Protein AF-A0AAW0YKZ6-F1 (afdb_monomer_lite)

Organism: NCBI:txid1651941

Sequence (322 aa):
MIRRQSTSHLGRTTGAGLMVGYIIVFLLVVWNYLKIVITSPGYARDSIPRSSPPAATDYIPYQFPVHPPKPSVQFDAGPDPSQLAPVANIANAAMTHLHAQSSSTTLAASSIPLAGDLYQVLSICLGGAASARLSNPIGHIIAVTAGHVFCSLIFFINFTSWASIYWFYVLITLIVVAARTSNSDGQIIALIAVSALFGLFSALMLSTHINLILTGKTTVESFKARDQQEQEDRILQKEYGYFWHNQEKRKVRRRWKEEWGGSPVDARWRHGSSRHMWEQEMGKGWLGWICRPLGDGLHFRSNPHFGPHGEWLMKKDWPRGK

Secondary structure (DSSP, 8-state):
---------S-HHHHHHHHHHHHHHHHHHHHHHHHHHHS----GGGTSPPPPPPPTTT-------------------PPPGGGGHHHHHHHHHHHHHHHHHTT-----------SSSHHHHHHHSS--S-----S-HHHHHHHHHHHHHHHHHHHHHHHHHHHHHHHHHHHHHHHHHHHH-SS--HHHHHHHHHHHHHHHHHHHHHHHHHHHHHHT--HHHHHHHHHHHHHHHHHHHHHH-SSS-HHHHHHHHHHHHHHSTT--GGGGG--S-HHHHHHHHH-SSHHHHHH---S-SS-PPPPTTB-TTSPBPPGGGS----

Structure (mmCIF, N/CA/C/O backbone):
data_AF-A0AAW0YKZ6-F1
#
_entry.id   AF-A0AAW0YKZ6-F1
#
loop_
_atom_site.group_PDB
_atom_site.id
_atom_site.type_symbol
_atom_site.label_atom_id
_atom_site.label_alt_id
_atom_site.label_comp_id
_atom_site.label_asym_id
_atom_site.label_entity_id
_atom_site.label_seq_id
_atom_site.pdbx_PDB_ins_code
_atom_site.Cartn_x
_atom_site.Cartn_y
_atom_site.Cartn_z
_atom_site.occupancy
_atom_site.B_iso_or_equiv
_atom_site.auth_seq_id
_atom_site.auth_comp_id
_atom_site.auth_asym_id
_atom_site.auth_atom_id
_atom_site.pdbx_PDB_model_num
ATOM 1 N N . MET A 1 1 ? 23.168 -0.456 -53.772 1.00 50.97 1 MET A N 1
ATOM 2 C CA . MET A 1 1 ? 22.889 -1.500 -52.759 1.00 50.97 1 MET A CA 1
ATOM 3 C C . MET A 1 1 ? 23.422 -1.017 -51.409 1.00 50.97 1 MET A C 1
ATOM 5 O O . MET A 1 1 ? 24.610 -1.134 -51.151 1.00 50.97 1 MET A O 1
ATOM 9 N N . ILE A 1 2 ? 22.591 -0.355 -50.597 1.00 54.78 2 ILE A N 1
ATOM 10 C CA . ILE A 1 2 ? 23.029 0.308 -49.354 1.00 54.78 2 ILE A CA 1
ATOM 11 C C . ILE A 1 2 ? 22.850 -0.669 -48.190 1.00 54.78 2 ILE A C 1
ATOM 13 O O . ILE A 1 2 ? 21.745 -0.850 -47.684 1.00 54.78 2 ILE A O 1
ATOM 17 N N . ARG A 1 3 ? 23.941 -1.306 -47.748 1.00 58.31 3 ARG A N 1
ATOM 18 C CA . ARG A 1 3 ? 23.983 -1.952 -46.430 1.00 58.31 3 ARG A CA 1
ATOM 19 C C . ARG A 1 3 ? 24.143 -0.850 -45.386 1.00 58.31 3 ARG A C 1
ATOM 21 O O . ARG A 1 3 ? 25.258 -0.436 -45.087 1.00 58.31 3 ARG A O 1
ATOM 28 N N . ARG A 1 4 ? 23.024 -0.361 -44.843 1.00 56.91 4 ARG A N 1
ATOM 29 C CA . ARG A 1 4 ? 23.019 0.439 -43.611 1.00 56.91 4 ARG A CA 1
ATOM 30 C C . ARG A 1 4 ? 23.557 -0.447 -42.487 1.00 56.91 4 ARG A C 1
ATOM 32 O O . ARG A 1 4 ? 22.827 -1.259 -41.925 1.00 56.91 4 ARG A O 1
ATOM 39 N N . GLN A 1 5 ? 24.846 -0.328 -42.189 1.00 60.44 5 GLN A N 1
ATOM 40 C CA . GLN A 1 5 ? 25.393 -0.844 -40.944 1.00 60.44 5 GLN A CA 1
ATOM 41 C C . GLN A 1 5 ? 24.845 0.035 -39.821 1.00 60.44 5 GLN A C 1
ATOM 43 O O . GLN A 1 5 ? 25.235 1.188 -39.670 1.00 60.44 5 GLN A O 1
ATOM 48 N N . SER A 1 6 ? 23.868 -0.490 -39.085 1.00 55.53 6 SER A N 1
ATOM 49 C CA . SER A 1 6 ? 23.377 0.121 -37.854 1.00 55.53 6 SER A CA 1
ATOM 50 C C . SER A 1 6 ? 24.518 0.134 -36.838 1.00 55.53 6 SER A C 1
ATOM 52 O O . SER A 1 6 ? 24.796 -0.880 -36.201 1.00 55.53 6 SER A O 1
ATOM 54 N N . THR A 1 7 ? 25.191 1.274 -36.683 1.00 61.47 7 THR A N 1
ATOM 55 C CA . THR A 1 7 ? 26.178 1.533 -35.624 1.00 61.47 7 THR A CA 1
ATOM 56 C C . THR A 1 7 ? 25.472 1.786 -34.292 1.00 61.47 7 THR A C 1
ATOM 58 O O . THR A 1 7 ? 25.722 2.782 -33.614 1.00 61.47 7 THR A O 1
ATOM 61 N N . SER A 1 8 ? 24.539 0.914 -33.912 1.00 59.56 8 SER A N 1
ATOM 62 C CA . SER A 1 8 ? 23.988 0.920 -32.564 1.00 59.56 8 SER A CA 1
ATOM 63 C C . SER A 1 8 ? 25.124 0.522 -31.623 1.00 59.56 8 SER A C 1
ATOM 65 O O . SER A 1 8 ? 25.440 -0.654 -31.474 1.00 59.56 8 SER A O 1
ATOM 67 N N . HIS A 1 9 ? 25.773 1.525 -31.036 1.00 64.62 9 HIS A N 1
ATOM 68 C CA . HIS A 1 9 ? 26.987 1.419 -30.222 1.00 64.62 9 HIS A CA 1
ATOM 69 C C . HIS A 1 9 ? 26.757 0.733 -28.857 1.00 64.62 9 HIS A C 1
ATOM 71 O O . HIS A 1 9 ? 27.632 0.737 -27.988 1.00 64.62 9 HIS A O 1
ATOM 77 N N . LEU A 1 10 ? 25.572 0.149 -28.645 1.00 76.12 10 LEU A N 1
ATOM 78 C CA . LEU A 1 10 ? 25.279 -0.677 -27.485 1.00 76.12 10 LEU A CA 1
ATOM 79 C C . LEU A 1 10 ? 25.943 -2.037 -27.711 1.00 76.12 10 LEU A C 1
ATOM 81 O O . LEU A 1 10 ? 25.527 -2.809 -28.576 1.00 76.12 10 LEU A O 1
ATOM 85 N N . GLY A 1 11 ? 27.018 -2.310 -26.969 1.00 82.50 11 GLY A N 1
ATOM 86 C CA . GLY A 1 11 ? 27.741 -3.573 -27.076 1.00 82.50 11 GLY A CA 1
ATOM 87 C C . GLY A 1 11 ? 26.782 -4.760 -26.958 1.00 82.50 11 GLY A C 1
ATOM 88 O O . GLY A 1 11 ? 25.901 -4.771 -26.096 1.00 82.50 11 GLY A O 1
ATOM 89 N N . ARG A 1 12 ? 26.948 -5.775 -27.817 1.00 84.44 12 ARG A N 1
ATOM 90 C CA . ARG A 1 12 ? 26.129 -7.008 -27.803 1.00 84.44 12 ARG A CA 1
ATOM 91 C C . ARG A 1 12 ? 26.051 -7.635 -26.407 1.00 84.44 12 ARG A C 1
ATOM 93 O O . ARG A 1 12 ? 25.019 -8.176 -26.030 1.00 84.44 12 ARG A O 1
ATOM 100 N N . THR A 1 13 ? 27.129 -7.511 -25.638 1.00 84.25 13 THR A N 1
ATOM 101 C CA . THR A 1 13 ? 27.238 -7.939 -24.240 1.00 84.25 13 THR A CA 1
ATOM 102 C C . THR A 1 13 ? 26.266 -7.196 -23.320 1.00 84.25 13 THR A C 1
ATOM 104 O O . THR A 1 13 ? 25.562 -7.833 -22.542 1.00 84.25 13 THR A O 1
ATOM 107 N N . THR A 1 14 ? 26.160 -5.870 -23.442 1.00 82.06 14 THR A N 1
ATOM 108 C CA . THR A 1 14 ? 25.203 -5.053 -22.681 1.00 82.06 14 THR A CA 1
ATOM 109 C C . THR A 1 14 ? 23.764 -5.409 -23.040 1.00 82.06 14 THR A C 1
ATOM 111 O O . THR A 1 14 ? 22.942 -5.601 -22.147 1.00 82.06 14 THR A O 1
ATOM 114 N N . GLY A 1 15 ? 23.466 -5.559 -24.335 1.00 80.69 15 GLY A N 1
ATOM 115 C CA . GLY A 1 15 ? 22.135 -5.964 -24.794 1.00 80.69 15 GLY A CA 1
ATOM 116 C C . GLY A 1 15 ? 21.720 -7.339 -24.261 1.00 80.69 15 GLY A C 1
ATOM 117 O O . GLY A 1 15 ? 20.607 -7.493 -23.765 1.00 80.69 15 GLY A O 1
ATOM 118 N N . ALA A 1 16 ? 22.631 -8.318 -24.291 1.00 86.44 16 ALA A N 1
ATOM 119 C CA . ALA A 1 16 ? 22.384 -9.648 -23.737 1.00 86.44 16 ALA A CA 1
ATOM 120 C C . ALA A 1 16 ? 22.129 -9.607 -22.221 1.00 86.44 16 ALA A C 1
ATOM 122 O O . ALA A 1 16 ? 21.177 -10.224 -21.749 1.00 86.44 16 ALA A O 1
ATOM 123 N N . GLY A 1 17 ? 22.922 -8.840 -21.464 1.00 84.69 17 GLY A N 1
ATOM 124 C CA . GLY A 1 17 ? 22.729 -8.685 -20.019 1.00 84.69 17 GLY A CA 1
ATOM 125 C C . GLY A 1 17 ? 21.367 -8.083 -19.661 1.00 84.69 17 GLY A C 1
ATOM 126 O O . GLY A 1 17 ? 20.687 -8.585 -18.766 1.00 84.69 17 GLY A O 1
ATOM 127 N N . LEU A 1 18 ? 20.933 -7.056 -20.401 1.00 83.69 18 LEU A N 1
ATOM 128 C CA . LEU A 1 18 ? 19.612 -6.451 -20.217 1.00 83.69 18 LEU A CA 1
ATOM 129 C C . LEU A 1 18 ? 18.477 -7.430 -20.555 1.00 83.69 18 LEU A C 1
ATOM 131 O O . LEU A 1 18 ? 17.499 -7.519 -19.820 1.00 83.69 18 LEU A O 1
ATOM 135 N N . MET A 1 19 ? 18.623 -8.218 -21.623 1.00 83.75 19 MET A N 1
ATOM 136 C CA . MET A 1 19 ? 17.633 -9.236 -21.989 1.00 83.75 19 MET A CA 1
ATOM 137 C C . MET A 1 19 ? 17.504 -10.331 -20.928 1.00 83.75 19 MET A C 1
ATOM 139 O O . MET A 1 19 ? 16.391 -10.710 -20.573 1.00 83.75 19 MET A O 1
ATOM 143 N N . VAL A 1 20 ? 18.618 -10.813 -20.373 1.00 91.50 20 VAL A N 1
ATOM 144 C CA . VAL A 1 20 ? 18.589 -11.823 -19.304 1.00 91.50 20 VAL A CA 1
ATOM 145 C C . VAL A 1 20 ? 17.914 -11.270 -18.046 1.00 91.50 20 VAL A C 1
ATOM 147 O O . VAL A 1 20 ? 17.020 -11.919 -17.502 1.00 91.50 20 VAL A O 1
ATOM 150 N N . GLY A 1 21 ? 18.286 -10.060 -17.610 1.00 80.19 21 GLY A N 1
ATOM 151 C CA . GLY A 1 21 ? 17.656 -9.403 -16.461 1.00 80.19 21 GLY A CA 1
ATOM 152 C C . GLY A 1 21 ? 16.152 -9.200 -16.661 1.00 80.19 21 GLY A C 1
ATOM 153 O O . GLY A 1 21 ? 15.360 -9.549 -15.786 1.00 80.19 21 GLY A O 1
ATOM 154 N N . TYR A 1 22 ? 15.759 -8.727 -17.845 1.00 83.50 22 TYR A N 1
ATOM 155 C CA . TYR A 1 22 ? 14.361 -8.579 -18.241 1.00 83.50 22 TYR A CA 1
ATOM 156 C C . TYR A 1 22 ? 13.581 -9.894 -18.126 1.00 83.50 22 TYR A C 1
ATOM 158 O O . TYR A 1 22 ? 12.531 -9.922 -17.487 1.00 83.50 22 TYR A O 1
ATOM 166 N N . ILE A 1 23 ? 14.102 -10.988 -18.695 1.00 87.81 23 ILE A N 1
ATOM 167 C CA . ILE A 1 23 ? 13.433 -12.298 -18.685 1.00 87.81 23 ILE A CA 1
ATOM 168 C C . ILE A 1 23 ? 13.243 -12.804 -17.253 1.00 87.81 23 ILE A C 1
ATOM 170 O O . ILE A 1 23 ? 12.154 -13.261 -16.913 1.00 87.81 23 ILE A O 1
ATOM 174 N N . ILE A 1 24 ? 14.265 -12.698 -16.399 1.00 88.19 24 ILE A N 1
ATOM 175 C CA . ILE A 1 24 ? 14.182 -13.158 -15.004 1.00 88.19 24 ILE A CA 1
ATOM 176 C C . ILE A 1 24 ? 13.088 -12.397 -14.251 1.00 88.19 24 ILE A C 1
ATOM 178 O O . ILE A 1 24 ? 12.224 -13.012 -13.626 1.00 88.19 24 ILE A O 1
ATOM 182 N N . VAL A 1 25 ? 13.094 -11.064 -14.330 1.00 77.88 25 VAL A N 1
ATOM 183 C CA . VAL A 1 25 ? 12.100 -10.240 -13.632 1.00 77.88 25 VAL A CA 1
ATOM 184 C C . VAL A 1 25 ? 10.698 -10.479 -14.201 1.00 77.88 25 VAL A C 1
ATOM 186 O O . VAL A 1 25 ? 9.743 -10.619 -13.438 1.00 77.88 25 VAL A O 1
ATOM 189 N N . PHE A 1 26 ? 10.566 -10.599 -15.524 1.00 78.50 26 PHE A N 1
ATOM 190 C CA . PHE A 1 26 ? 9.298 -10.904 -16.181 1.00 78.50 26 PHE A CA 1
ATOM 191 C C . PHE A 1 26 ? 8.721 -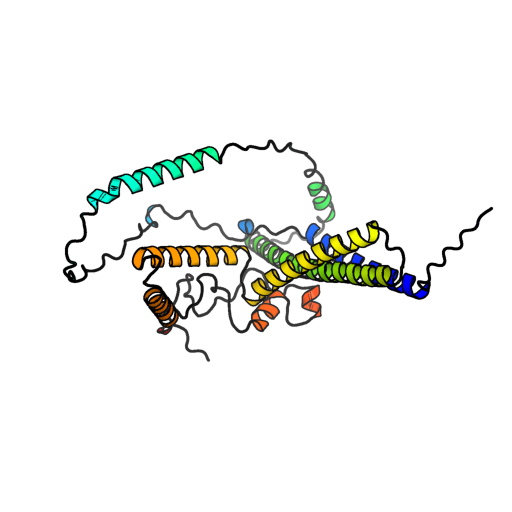12.250 -15.724 1.00 78.50 26 PHE A C 1
ATOM 193 O O . PHE A 1 26 ? 7.548 -12.321 -15.362 1.00 78.50 26 PHE A O 1
ATOM 200 N N . LEU A 1 27 ? 9.542 -13.304 -15.658 1.00 83.19 27 LEU A N 1
ATOM 201 C CA . LEU A 1 27 ? 9.109 -14.616 -15.172 1.00 83.19 27 LEU A CA 1
ATOM 202 C C . LEU A 1 27 ? 8.652 -14.566 -13.711 1.00 83.19 27 LEU A C 1
ATOM 204 O O . LEU A 1 27 ? 7.651 -15.195 -13.373 1.00 83.19 27 LEU A O 1
ATOM 208 N N . LEU A 1 28 ? 9.323 -13.788 -12.854 1.00 75.75 28 LEU A N 1
ATOM 209 C CA . LEU A 1 28 ? 8.878 -13.581 -11.473 1.00 75.75 28 LEU A CA 1
ATOM 210 C C . LEU A 1 28 ? 7.513 -12.883 -11.418 1.00 75.75 28 LEU A C 1
ATOM 212 O O . LEU A 1 28 ? 6.652 -13.300 -10.642 1.00 75.75 28 LEU A O 1
ATOM 216 N N . VAL A 1 29 ? 7.273 -11.867 -12.250 1.00 76.31 29 VAL A N 1
ATOM 217 C CA . VAL A 1 29 ? 5.968 -11.187 -12.326 1.00 76.31 29 VAL A CA 1
ATOM 218 C C . VAL A 1 29 ? 4.878 -12.144 -12.811 1.00 76.31 29 VAL A C 1
ATOM 220 O O . VAL A 1 29 ? 3.844 -12.264 -12.153 1.00 76.31 29 VAL A O 1
ATOM 223 N N . VAL A 1 30 ? 5.117 -12.867 -13.911 1.00 79.94 30 VAL A N 1
ATOM 224 C CA . VAL A 1 30 ? 4.164 -13.838 -14.475 1.00 79.94 30 VAL A CA 1
ATOM 225 C C . VAL A 1 30 ? 3.859 -14.951 -13.477 1.00 79.94 30 VAL A C 1
ATOM 227 O O . VAL A 1 30 ? 2.699 -15.310 -13.303 1.00 79.94 30 VAL A O 1
ATOM 230 N N . TRP A 1 31 ? 4.866 -15.464 -12.772 1.00 80.81 31 TRP A N 1
ATOM 231 C CA . TRP A 1 31 ? 4.682 -16.492 -11.750 1.00 80.81 31 TRP A CA 1
ATOM 232 C C . TRP A 1 31 ? 3.819 -16.010 -10.578 1.00 80.81 31 TRP A C 1
ATOM 234 O O . TRP A 1 31 ? 2.904 -16.715 -10.152 1.00 80.81 31 TRP A O 1
ATOM 244 N N . ASN A 1 32 ? 4.069 -14.800 -10.069 1.00 77.31 32 ASN A N 1
ATOM 245 C CA . ASN A 1 32 ? 3.249 -14.224 -9.001 1.00 77.31 32 ASN A CA 1
ATOM 246 C C . ASN A 1 32 ? 1.815 -13.948 -9.475 1.00 77.31 32 ASN A C 1
ATOM 248 O O . ASN A 1 32 ? 0.867 -14.228 -8.744 1.00 77.31 32 ASN A O 1
ATOM 252 N N . TYR A 1 33 ? 1.647 -13.466 -10.707 1.00 75.25 33 TYR A N 1
ATOM 253 C CA . TYR A 1 33 ? 0.330 -13.279 -11.308 1.00 75.25 33 TYR A CA 1
ATOM 254 C C . TYR A 1 33 ? -0.423 -14.607 -11.441 1.00 75.25 33 TYR A C 1
ATOM 256 O O . TYR A 1 33 ? -1.574 -14.712 -11.025 1.00 75.25 33 TYR A O 1
ATOM 264 N N . LEU A 1 34 ? 0.246 -15.648 -11.938 1.00 78.06 34 LEU A N 1
ATOM 265 C CA . LEU A 1 34 ? -0.327 -16.983 -12.059 1.00 78.06 34 LEU A CA 1
ATOM 266 C C . LEU A 1 34 ? -0.764 -17.526 -10.691 1.00 78.06 34 LEU A C 1
ATOM 268 O O . LEU A 1 34 ? -1.863 -18.061 -10.575 1.00 78.06 34 LEU A O 1
ATOM 272 N N . LYS A 1 35 ? 0.037 -17.324 -9.635 1.00 70.88 35 LYS A N 1
ATOM 273 C CA . LYS A 1 35 ? -0.365 -17.674 -8.264 1.00 70.88 35 LYS A CA 1
ATOM 274 C C . LYS A 1 35 ? -1.622 -16.937 -7.814 1.00 70.88 35 LYS A C 1
ATOM 276 O O . LYS A 1 35 ? -2.471 -17.570 -7.197 1.00 70.88 35 LYS A O 1
ATOM 281 N N . ILE A 1 36 ? -1.762 -15.646 -8.118 1.00 76.94 36 ILE A N 1
ATOM 282 C CA . ILE A 1 36 ? -2.968 -14.871 -7.781 1.00 76.94 36 ILE A CA 1
ATOM 283 C C . ILE A 1 36 ? -4.195 -15.418 -8.517 1.00 76.94 36 ILE A C 1
ATOM 285 O O . ILE A 1 36 ? -5.252 -15.545 -7.914 1.00 76.94 36 ILE A O 1
ATOM 289 N N . VAL A 1 37 ? -4.059 -15.769 -9.798 1.00 74.69 37 VAL A N 1
ATOM 290 C CA . VAL A 1 37 ? -5.175 -16.293 -10.604 1.00 74.69 37 VAL A CA 1
ATOM 291 C C . VAL A 1 37 ? -5.590 -17.696 -10.154 1.00 74.69 37 VAL A C 1
ATOM 293 O O . VAL A 1 37 ? -6.780 -17.986 -10.067 1.00 74.69 37 VAL A O 1
ATOM 296 N N . ILE A 1 38 ? -4.622 -18.565 -9.854 1.00 78.44 38 ILE A N 1
ATOM 297 C CA . ILE A 1 38 ? -4.890 -19.942 -9.414 1.00 78.44 38 ILE A CA 1
ATOM 298 C C . ILE A 1 38 ? -5.400 -19.973 -7.966 1.00 78.44 38 ILE A C 1
ATOM 300 O O . ILE A 1 38 ? -6.222 -20.817 -7.615 1.00 78.44 38 ILE A O 1
ATOM 304 N N . THR A 1 39 ? -4.936 -19.057 -7.113 1.00 73.38 39 THR A N 1
ATOM 305 C CA . THR A 1 39 ? -5.378 -18.979 -5.717 1.00 73.38 39 THR A CA 1
ATOM 306 C C . THR A 1 39 ? -6.671 -18.178 -5.651 1.00 73.38 39 THR A C 1
ATOM 308 O O . THR A 1 39 ? -6.643 -16.953 -5.538 1.00 73.38 39 THR A O 1
ATOM 311 N N . SER A 1 40 ? -7.815 -18.865 -5.723 1.00 63.50 40 SER A N 1
ATOM 312 C CA . SER A 1 40 ? -9.122 -18.217 -5.599 1.00 63.50 40 SER A CA 1
ATOM 313 C C . SER A 1 40 ? -9.185 -17.357 -4.328 1.00 63.50 40 SER A C 1
ATOM 315 O O . SER A 1 40 ? -8.747 -17.820 -3.268 1.00 63.50 40 SER A O 1
ATOM 317 N N . PRO A 1 41 ? -9.734 -16.130 -4.403 1.00 62.31 41 PRO A N 1
ATOM 318 C CA . PRO A 1 41 ? -9.942 -15.313 -3.220 1.00 62.31 41 PRO A CA 1
ATOM 319 C C . PRO A 1 41 ? -10.937 -16.059 -2.332 1.00 62.31 41 PRO A C 1
ATOM 321 O O . PRO A 1 41 ? -12.095 -16.231 -2.709 1.00 62.31 41 PRO A O 1
ATOM 324 N N . GLY A 1 42 ? -10.490 -16.576 -1.186 1.00 58.22 42 GLY A N 1
ATOM 325 C CA . GLY A 1 42 ? -11.410 -17.221 -0.252 1.00 58.22 42 GLY A CA 1
ATOM 326 C C . GLY A 1 42 ? -12.546 -16.250 0.101 1.00 58.22 42 GLY A C 1
ATOM 327 O O . GLY A 1 42 ? 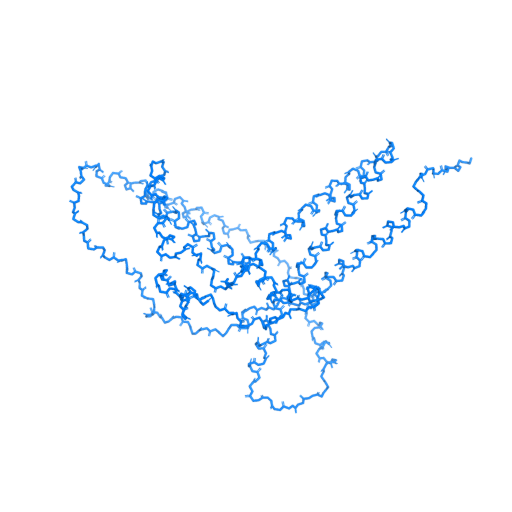-12.326 -15.053 0.309 1.00 58.22 42 GLY A O 1
ATOM 328 N N . TYR A 1 43 ? -13.787 -16.727 0.134 1.00 56.12 43 TYR A N 1
ATOM 329 C CA . TYR A 1 43 ? -14.902 -15.878 0.537 1.00 56.12 43 TYR A CA 1
ATOM 330 C C . TYR A 1 43 ? -15.015 -15.888 2.062 1.00 56.12 43 TYR A C 1
ATOM 332 O O . TYR A 1 43 ? -15.385 -16.887 2.675 1.00 56.12 43 TYR A O 1
ATOM 340 N N . ALA A 1 44 ? -14.749 -14.742 2.695 1.00 48.97 44 ALA A N 1
ATOM 341 C CA . ALA A 1 44 ? -14.906 -14.584 4.146 1.00 48.97 44 ALA A CA 1
ATOM 342 C C . ALA A 1 44 ? -16.339 -14.904 4.629 1.00 48.97 44 ALA A C 1
ATOM 344 O O . ALA A 1 44 ? -16.527 -15.352 5.760 1.00 48.97 44 ALA A O 1
ATOM 345 N N . ARG A 1 45 ? -17.352 -14.736 3.759 1.00 53.88 45 ARG A N 1
ATOM 346 C CA . ARG A 1 45 ? -18.756 -15.103 4.034 1.00 53.88 45 ARG A CA 1
ATOM 347 C C . ARG A 1 45 ? -18.955 -16.581 4.356 1.00 53.88 45 ARG A C 1
ATOM 349 O O . ARG A 1 45 ? -19.917 -16.894 5.052 1.00 53.88 45 ARG A O 1
ATOM 356 N N . ASP A 1 46 ? -18.077 -17.444 3.864 1.00 58.22 46 ASP A N 1
ATOM 357 C CA . ASP A 1 46 ? -18.216 -18.891 4.018 1.00 58.22 46 ASP A CA 1
ATOM 358 C C . ASP A 1 46 ? -17.512 -19.396 5.284 1.00 58.22 46 ASP A C 1
ATOM 360 O O . ASP A 1 46 ? -17.740 -20.521 5.713 1.00 58.22 46 ASP A O 1
ATOM 364 N N . SER A 1 47 ? -16.674 -18.553 5.905 1.00 55.56 47 SER A N 1
ATOM 365 C CA . SER A 1 47 ? -15.859 -18.926 7.071 1.00 55.56 47 SER A CA 1
ATOM 366 C C . SER A 1 47 ? -16.374 -18.360 8.397 1.00 55.56 47 SER A C 1
ATOM 368 O O . SER A 1 47 ? -16.010 -18.859 9.457 1.00 55.56 47 SER A O 1
ATOM 370 N N . ILE A 1 48 ? -17.218 -17.325 8.366 1.00 55.38 48 ILE A N 1
ATOM 371 C CA . ILE A 1 48 ? -17.809 -16.750 9.577 1.00 55.38 48 ILE A CA 1
ATOM 372 C C . ILE A 1 48 ? -19.142 -17.464 9.835 1.00 55.38 48 ILE A C 1
ATOM 374 O O . ILE A 1 48 ? -20.046 -17.351 8.999 1.00 55.38 48 ILE A O 1
ATOM 378 N N . PRO A 1 49 ? -19.308 -18.173 10.971 1.00 63.81 49 PRO A N 1
ATOM 379 C CA . PRO A 1 49 ? -20.608 -18.687 11.374 1.00 63.81 49 PRO A CA 1
ATOM 380 C C . PRO A 1 49 ? -21.594 -17.525 11.382 1.00 63.81 49 PRO A C 1
ATOM 382 O O . PRO A 1 49 ? -21.381 -16.529 12.076 1.00 63.81 49 PRO A O 1
ATOM 385 N N . ARG A 1 50 ? -22.648 -17.611 10.566 1.00 64.19 50 ARG A N 1
ATOM 386 C CA . ARG A 1 50 ? -23.670 -16.566 10.548 1.00 64.19 50 ARG A CA 1
ATOM 387 C C . ARG A 1 50 ? -24.277 -16.512 11.943 1.00 64.19 50 ARG A C 1
ATOM 389 O O . ARG A 1 50 ? -24.851 -17.502 12.394 1.00 64.19 50 ARG A O 1
ATOM 396 N N . SER A 1 51 ? -24.131 -15.376 12.622 1.00 68.38 51 SER A N 1
ATOM 397 C CA . SER A 1 51 ? -24.891 -15.136 13.841 1.00 68.38 51 SER A CA 1
ATOM 398 C C . SER A 1 51 ? -26.375 -15.233 13.499 1.00 68.38 51 SER A C 1
ATOM 400 O O . SER A 1 51 ? -26.786 -14.886 12.384 1.00 68.38 51 SER A O 1
ATOM 402 N N . SER A 1 52 ? -27.189 -15.692 14.448 1.00 76.19 52 SER A N 1
ATOM 403 C CA . SER A 1 52 ? -28.634 -15.526 14.332 1.00 76.19 52 SER A CA 1
ATOM 404 C C . SER A 1 52 ? -28.939 -14.054 14.020 1.00 76.19 52 SER A C 1
ATOM 406 O O . SER A 1 52 ? -28.220 -13.174 14.514 1.00 76.19 52 SER A O 1
ATOM 408 N N . PRO A 1 53 ? -29.949 -13.763 13.181 1.00 72.56 53 PRO A N 1
ATOM 409 C CA . PRO A 1 53 ? -30.398 -12.392 12.978 1.00 72.56 53 PRO A CA 1
ATOM 410 C C . PRO A 1 53 ? -30.597 -11.733 14.349 1.00 72.56 53 PRO A C 1
ATOM 412 O O . PRO A 1 53 ? -31.143 -12.400 15.235 1.00 72.56 53 PRO A O 1
ATOM 415 N N . PRO A 1 54 ? -30.130 -10.489 14.560 1.00 63.84 54 PRO A N 1
ATOM 416 C CA . PRO A 1 54 ? -30.362 -9.805 15.826 1.00 63.84 54 PRO A CA 1
ATOM 417 C C . PRO A 1 54 ? -31.867 -9.803 16.098 1.00 63.84 54 PRO A C 1
ATOM 419 O O . PRO A 1 54 ? -32.655 -9.485 15.199 1.00 63.84 54 PRO A O 1
ATOM 422 N N . ALA A 1 55 ? -32.279 -10.214 17.300 1.00 78.38 55 ALA A N 1
ATOM 423 C CA . ALA A 1 55 ? -33.692 -10.194 17.641 1.00 78.38 55 ALA A CA 1
ATOM 424 C C . ALA A 1 55 ? -34.173 -8.738 17.603 1.00 78.38 55 ALA A C 1
ATOM 426 O O . ALA A 1 55 ? -33.441 -7.827 17.987 1.00 78.38 55 ALA A O 1
ATOM 427 N N . ALA A 1 56 ? -35.408 -8.491 17.159 1.00 72.81 56 ALA A N 1
ATOM 428 C CA . ALA A 1 56 ? -35.957 -7.130 17.123 1.00 72.81 56 ALA A CA 1
ATOM 429 C C . ALA A 1 56 ? -35.929 -6.445 18.507 1.00 72.81 56 ALA A C 1
ATOM 431 O O . ALA A 1 56 ? -35.896 -5.223 18.595 1.00 72.81 56 ALA A O 1
ATOM 432 N N . THR A 1 57 ? -35.900 -7.237 19.580 1.00 75.00 57 THR A N 1
ATOM 433 C CA . THR A 1 57 ? -35.775 -6.797 20.973 1.00 75.00 57 THR A CA 1
ATOM 434 C C . THR A 1 57 ? -34.351 -6.418 21.390 1.00 75.00 57 THR A C 1
ATOM 436 O O . THR A 1 57 ? -34.199 -5.696 22.369 1.00 75.00 57 THR A O 1
ATOM 439 N N . ASP A 1 58 ? -33.319 -6.870 20.669 1.00 59.84 58 ASP A N 1
ATOM 440 C CA . ASP A 1 58 ? -31.908 -6.562 20.967 1.00 59.84 58 ASP A CA 1
ATOM 441 C C . ASP A 1 58 ? -31.486 -5.187 20.441 1.00 59.84 58 ASP A C 1
ATOM 443 O O . ASP A 1 58 ? -30.440 -4.657 20.824 1.00 59.84 58 ASP A O 1
ATOM 447 N N . TYR A 1 59 ? -32.306 -4.575 19.582 1.00 50.09 59 TYR A N 1
ATOM 448 C CA . TYR A 1 59 ? -32.195 -3.152 19.311 1.00 50.09 59 TYR A CA 1
ATOM 449 C C . TYR A 1 59 ? -32.612 -2.399 20.571 1.00 50.09 59 TYR A C 1
ATOM 451 O O . TYR A 1 59 ? -33.768 -2.022 20.734 1.00 50.09 59 TYR A O 1
ATOM 459 N N . ILE A 1 60 ? -31.651 -2.155 21.462 1.00 52.44 60 ILE A N 1
ATOM 460 C CA . ILE A 1 60 ? -31.786 -1.091 22.448 1.00 52.44 60 ILE A CA 1
ATOM 461 C C . ILE A 1 60 ? -31.767 0.194 21.614 1.00 52.44 60 ILE A C 1
ATOM 463 O O . ILE A 1 60 ? -30.712 0.525 21.057 1.00 52.44 60 ILE A O 1
ATOM 467 N N . PRO A 1 61 ? -32.905 0.896 21.435 1.00 55.50 61 PRO A N 1
ATOM 468 C CA . PRO A 1 61 ? -32.875 2.192 20.779 1.00 55.50 61 PRO A CA 1
ATOM 469 C C . PRO A 1 61 ? -31.850 3.019 21.536 1.00 55.50 61 PRO A C 1
ATOM 471 O O . PRO A 1 61 ? -31.883 3.023 22.766 1.00 55.50 61 PRO A O 1
ATOM 474 N N . TYR A 1 62 ? -30.909 3.630 20.813 1.00 49.91 62 TYR A N 1
ATOM 475 C CA . TYR A 1 62 ? -29.845 4.431 21.405 1.00 49.91 62 TYR A CA 1
ATOM 476 C C . TYR A 1 62 ? -30.485 5.416 22.384 1.00 49.91 62 TYR A C 1
ATOM 478 O O . TYR A 1 62 ? -31.087 6.413 21.980 1.00 49.91 62 TYR A O 1
ATOM 486 N N . GLN A 1 63 ? -30.439 5.085 23.675 1.00 47.25 63 GLN A N 1
ATOM 487 C CA . GLN A 1 63 ? -30.939 5.961 24.709 1.00 47.25 63 GLN A CA 1
ATOM 488 C C . GLN A 1 63 ? -29.879 7.037 24.785 1.00 47.25 63 GLN A C 1
ATOM 490 O O . GLN A 1 63 ? -28.795 6.810 25.322 1.00 47.25 63 GLN A O 1
ATOM 495 N N . PHE A 1 64 ? -30.158 8.183 24.160 1.00 46.38 64 PHE A N 1
ATOM 496 C CA . PHE A 1 64 ? -29.366 9.376 24.401 1.00 46.38 64 PHE A CA 1
ATOM 497 C C . PHE A 1 64 ? -29.201 9.476 25.913 1.00 46.38 64 PHE A C 1
ATOM 499 O O . PHE A 1 64 ? -30.222 9.420 26.609 1.00 46.38 64 PHE A O 1
ATOM 506 N N . PRO A 1 65 ? -27.960 9.562 26.430 1.00 53.44 65 PRO A N 1
ATOM 507 C CA . PRO A 1 65 ? -27.756 9.836 27.833 1.00 53.44 65 PRO A CA 1
ATOM 508 C C . PRO A 1 65 ? -28.636 11.033 28.150 1.00 53.44 65 PRO A C 1
ATOM 510 O O . PRO A 1 65 ? -28.450 12.110 27.575 1.00 53.44 65 PRO A O 1
ATOM 513 N N . VAL A 1 66 ? -29.653 10.823 28.985 1.00 54.62 66 VAL A N 1
ATOM 514 C CA . VAL A 1 66 ? -30.425 11.920 29.543 1.00 54.62 66 VAL A CA 1
ATOM 515 C C . VAL A 1 66 ? -29.413 12.623 30.422 1.00 54.62 66 VAL A C 1
ATOM 517 O O . VAL A 1 66 ? -29.180 12.228 31.563 1.00 54.62 66 VAL A O 1
ATOM 520 N N . HIS A 1 67 ? -28.685 13.576 29.839 1.00 56.12 67 HIS A N 1
ATOM 521 C CA . HIS A 1 67 ? -27.802 14.418 30.608 1.00 56.12 67 HIS A CA 1
ATOM 522 C C . HIS A 1 67 ? -28.688 15.009 31.702 1.00 56.12 67 HIS A C 1
ATOM 524 O O . HIS A 1 67 ? -29.724 15.593 31.360 1.00 56.12 67 HIS A O 1
ATOM 530 N N . PRO A 1 68 ? -28.344 14.834 32.994 1.00 63.72 68 PRO A N 1
ATOM 531 C CA . PRO A 1 68 ? -29.011 15.603 34.028 1.00 63.72 68 PRO A CA 1
ATOM 532 C C . PRO A 1 68 ? -28.954 17.055 33.555 1.00 63.72 68 PRO A C 1
ATOM 534 O O . PRO A 1 68 ? -27.891 17.462 33.063 1.00 63.72 68 PRO A O 1
ATOM 537 N N . PRO A 1 69 ? -30.084 17.784 33.573 1.00 54.19 69 PRO A N 1
ATOM 538 C CA . PRO A 1 69 ? -30.150 19.126 33.021 1.00 54.19 69 PRO A CA 1
ATOM 539 C C . PRO A 1 69 ? -28.948 19.889 33.558 1.00 54.19 69 PRO A C 1
ATOM 541 O O . PRO A 1 69 ? -28.806 20.046 34.773 1.00 54.19 69 PRO A O 1
ATOM 544 N N . LYS A 1 70 ? -28.021 20.268 32.663 1.00 49.78 70 LYS A N 1
ATOM 545 C CA . LYS A 1 70 ? -26.926 21.157 33.050 1.00 49.78 70 LYS A CA 1
ATOM 546 C C . LYS A 1 70 ? -27.616 22.331 33.744 1.00 49.78 70 LYS A C 1
ATOM 548 O O . LYS A 1 70 ? -28.555 22.855 33.137 1.00 49.78 70 LYS A O 1
ATOM 553 N N . PRO A 1 71 ? -27.225 22.706 34.980 1.00 55.53 71 PRO A N 1
ATOM 554 C CA . PRO A 1 71 ? -27.771 23.893 35.616 1.00 55.53 71 PRO A CA 1
ATOM 555 C C . PRO A 1 71 ? -27.666 24.999 34.582 1.00 55.53 71 PRO A C 1
ATOM 557 O O . PRO A 1 71 ? -26.586 25.222 34.030 1.00 55.53 71 PRO A O 1
ATOM 560 N N . SER A 1 72 ? -28.825 25.534 34.212 1.00 52.31 72 SER A N 1
ATOM 561 C CA . SER A 1 72 ? -28.982 26.475 33.121 1.00 52.31 72 SER A CA 1
ATOM 562 C C . SER A 1 72 ? -28.020 27.622 33.369 1.00 52.31 72 SER A C 1
ATOM 564 O O . SER A 1 72 ? -28.283 28.499 34.190 1.00 52.31 72 SER A O 1
ATOM 566 N N . VAL A 1 73 ? -26.880 27.603 32.681 1.00 52.97 73 VAL A N 1
ATOM 567 C CA . VAL A 1 73 ? -26.132 28.825 32.450 1.00 52.97 73 VAL A CA 1
ATOM 568 C C . VAL A 1 73 ? -27.113 29.663 31.656 1.00 52.97 73 VAL A C 1
ATOM 570 O O . VAL A 1 73 ? -27.477 29.288 30.543 1.00 52.97 73 VAL A O 1
ATOM 573 N N . GLN A 1 74 ? -27.641 30.688 32.317 1.00 48.12 74 GLN A N 1
ATOM 574 C CA . GLN A 1 74 ? -28.590 31.650 31.791 1.00 48.12 74 GLN A CA 1
ATOM 575 C C . GLN A 1 74 ? -27.922 32.325 30.593 1.00 48.12 74 GLN A C 1
ATOM 577 O O . GLN A 1 74 ? -27.187 33.296 30.727 1.00 48.12 74 GLN A O 1
ATOM 582 N N . PHE A 1 75 ? -28.072 31.696 29.432 1.00 45.94 75 PHE A N 1
ATOM 583 C CA . PHE A 1 75 ? -27.648 32.230 28.157 1.00 45.94 75 PHE A CA 1
ATOM 584 C C . PHE A 1 75 ? -28.642 33.335 27.835 1.00 45.94 75 PHE A C 1
ATOM 586 O O . PHE A 1 75 ? -29.837 33.061 27.692 1.00 45.94 75 PHE A O 1
ATOM 593 N N . ASP A 1 76 ? -28.148 34.571 27.777 1.00 48.38 76 ASP A N 1
ATOM 594 C CA . ASP A 1 76 ? -28.896 35.698 27.237 1.00 48.38 76 ASP A CA 1
ATOM 595 C C . ASP A 1 76 ? -29.553 35.276 25.924 1.00 48.38 76 ASP A C 1
ATOM 597 O O . ASP A 1 76 ? -28.918 34.649 25.069 1.00 48.38 76 ASP A O 1
ATOM 601 N N . ALA A 1 77 ? -30.849 35.567 25.829 1.00 49.94 77 ALA A N 1
ATOM 602 C CA . ALA A 1 77 ? -31.744 35.122 24.778 1.00 49.94 77 ALA A CA 1
ATOM 603 C C . ALA A 1 77 ? -31.225 35.542 23.396 1.00 49.94 77 ALA A C 1
ATOM 605 O O . ALA A 1 77 ? -31.514 36.624 22.888 1.00 49.94 77 ALA A O 1
ATOM 606 N N . GLY A 1 78 ? -30.447 34.653 22.781 1.00 55.06 78 GLY A N 1
ATOM 607 C CA . GLY A 1 78 ? -30.218 34.660 21.348 1.00 55.06 78 GLY A CA 1
ATOM 608 C C . GLY A 1 78 ? -31.543 34.444 20.606 1.00 55.06 78 GLY A C 1
ATOM 609 O O . GLY A 1 78 ? -32.484 33.883 21.175 1.00 55.06 78 GLY A O 1
ATOM 610 N N . PRO A 1 79 ? -31.633 34.905 19.348 1.00 47.56 79 PRO A N 1
ATOM 611 C CA . PRO A 1 79 ? -32.876 34.912 18.591 1.00 47.56 79 PRO A CA 1
ATOM 612 C C . PRO A 1 79 ? -33.485 33.511 18.482 1.00 47.56 79 PRO A C 1
ATOM 614 O O . PRO A 1 79 ? -32.788 32.520 18.256 1.00 47.56 79 PRO A O 1
ATOM 617 N N . ASP A 1 80 ? -34.803 33.474 18.665 1.00 44.34 80 ASP A N 1
ATOM 618 C CA . ASP A 1 80 ? -35.645 32.287 18.750 1.00 44.34 80 ASP A CA 1
ATOM 619 C C . ASP A 1 80 ? -35.369 31.291 17.594 1.00 44.34 80 ASP A C 1
ATOM 621 O O . ASP A 1 80 ? -35.486 31.663 16.417 1.00 44.34 80 ASP A O 1
ATOM 625 N N . PRO A 1 81 ? -35.004 30.022 17.884 1.00 45.75 81 PRO A N 1
ATOM 626 C CA . PRO A 1 81 ? -34.702 29.000 16.874 1.00 45.75 81 PRO A CA 1
ATOM 627 C C . PRO A 1 81 ? -35.866 28.694 15.916 1.00 45.75 81 PRO A C 1
ATOM 629 O O . PRO A 1 81 ? -35.655 28.051 14.884 1.00 45.75 81 PRO A O 1
ATOM 632 N N . SER A 1 82 ? -37.073 29.191 16.198 1.00 47.84 82 SER A N 1
ATOM 633 C CA . SER A 1 82 ? -38.219 29.146 15.285 1.00 47.84 82 SER A CA 1
ATOM 634 C C . SER A 1 82 ? -37.981 29.896 13.959 1.00 47.84 82 SER A C 1
ATOM 636 O O . SER A 1 82 ? -38.561 29.522 12.938 1.00 47.84 82 SER A O 1
ATOM 638 N N . GLN A 1 83 ? -37.067 30.877 13.915 1.00 48.22 83 GLN A N 1
ATOM 639 C CA . GLN A 1 83 ? -36.747 31.628 12.689 1.00 48.22 83 GLN A CA 1
ATOM 640 C C . GLN A 1 83 ? -35.798 30.897 11.720 1.00 48.22 83 GLN A C 1
ATOM 642 O O . GLN A 1 83 ? -35.681 31.294 10.561 1.00 48.22 83 GLN A O 1
ATOM 647 N N . LEU A 1 84 ? -35.143 29.810 12.145 1.00 47.69 84 LEU A N 1
ATOM 648 C CA . LEU A 1 84 ? -34.206 29.038 11.308 1.00 47.69 84 LEU A CA 1
ATOM 649 C C . LEU A 1 84 ? -34.824 27.755 10.718 1.00 47.69 84 LEU A C 1
ATOM 651 O O . LEU A 1 84 ? -34.208 27.093 9.878 1.00 47.69 84 LEU A O 1
ATOM 655 N N . ALA A 1 85 ? -36.059 27.424 11.103 1.00 44.41 85 ALA A N 1
ATOM 656 C CA . ALA A 1 85 ? -36.790 26.251 10.624 1.00 44.41 85 ALA A CA 1
ATOM 657 C C . ALA A 1 85 ? -37.039 26.194 9.094 1.00 44.41 85 ALA A C 1
ATOM 659 O O . ALA A 1 85 ? -37.000 25.087 8.547 1.00 44.41 85 ALA A O 1
ATOM 660 N N . PRO A 1 86 ? -37.230 27.307 8.346 1.00 44.78 86 PRO A N 1
ATOM 661 C CA . PRO A 1 86 ? -37.496 27.213 6.907 1.00 44.78 86 PRO A CA 1
ATOM 662 C C . PRO A 1 86 ? -36.301 26.684 6.097 1.00 44.78 86 PRO A C 1
ATOM 664 O O . PRO A 1 86 ? -36.488 26.025 5.077 1.00 44.78 86 PRO A O 1
ATOM 667 N N . VAL A 1 87 ? -35.065 26.921 6.553 1.00 50.19 87 VAL A N 1
ATOM 668 C CA . VAL A 1 87 ? -33.848 26.584 5.789 1.00 50.19 87 VAL A CA 1
ATOM 669 C C . VAL A 1 87 ? -33.497 25.095 5.903 1.00 50.19 87 VAL A C 1
ATOM 671 O O . VAL A 1 87 ? -33.054 24.483 4.930 1.00 50.19 87 VAL A O 1
ATOM 674 N N . ALA A 1 88 ? -33.759 24.474 7.057 1.00 48.25 88 ALA A N 1
ATOM 675 C CA . ALA A 1 88 ? -33.485 23.051 7.277 1.00 48.25 88 ALA A CA 1
ATOM 676 C C . ALA A 1 88 ? -34.412 22.129 6.458 1.00 48.25 88 ALA A C 1
ATOM 678 O O . ALA A 1 88 ? -33.973 21.081 5.977 1.00 48.25 88 ALA A O 1
ATOM 679 N N . ASN A 1 89 ? -35.664 22.540 6.226 1.00 50.09 89 ASN A N 1
ATOM 680 C CA . ASN A 1 89 ? -36.596 21.781 5.385 1.00 50.09 89 ASN A CA 1
ATOM 681 C C . ASN A 1 89 ? -36.252 21.866 3.888 1.00 50.09 89 ASN A C 1
ATOM 683 O O . ASN A 1 89 ? -36.405 20.874 3.176 1.00 50.09 89 ASN A O 1
ATOM 687 N N . ILE A 1 90 ? -35.710 22.994 3.415 1.00 53.06 90 ILE A N 1
ATOM 688 C CA . ILE A 1 90 ? -35.278 23.148 2.014 1.00 53.06 90 ILE A CA 1
ATOM 689 C C . ILE A 1 90 ? -34.033 22.289 1.727 1.00 53.06 90 ILE A C 1
ATOM 691 O O . ILE A 1 90 ? -33.952 21.647 0.678 1.00 53.06 90 ILE A O 1
ATOM 695 N N . ALA A 1 91 ? -33.096 22.195 2.677 1.00 50.44 91 ALA A N 1
ATOM 696 C CA . ALA A 1 91 ? -31.896 21.369 2.529 1.00 50.44 91 ALA A CA 1
ATOM 697 C C . ALA A 1 91 ? -32.209 19.861 2.478 1.00 50.44 91 ALA A C 1
ATOM 699 O O . ALA A 1 91 ? -31.642 19.142 1.654 1.00 50.44 91 ALA A O 1
ATOM 700 N N . ASN A 1 92 ? -33.149 19.378 3.298 1.00 53.69 92 ASN A N 1
ATOM 701 C CA . ASN A 1 92 ? -33.554 17.967 3.286 1.00 53.69 92 ASN A CA 1
ATOM 702 C C . ASN A 1 92 ? -34.377 17.588 2.039 1.00 53.69 92 ASN A C 1
ATOM 704 O O . ASN A 1 92 ? -34.230 16.478 1.519 1.00 53.69 92 ASN A O 1
ATOM 708 N N . ALA A 1 93 ? -35.186 18.511 1.506 1.00 58.12 93 ALA A N 1
ATOM 709 C CA . ALA A 1 93 ? -35.916 18.303 0.253 1.00 58.12 93 ALA A CA 1
ATOM 710 C C . ALA A 1 93 ? -34.978 18.255 -0.973 1.00 58.12 93 ALA A C 1
ATOM 712 O O . ALA A 1 93 ? -35.170 17.439 -1.872 1.00 58.12 93 ALA A O 1
ATOM 713 N N . ALA A 1 94 ? -33.911 19.062 -0.994 1.00 58.34 94 ALA A N 1
ATOM 714 C CA . ALA A 1 94 ? -32.922 19.027 -2.074 1.00 58.34 94 ALA A CA 1
ATOM 715 C C . ALA A 1 94 ? -32.065 17.744 -2.054 1.00 58.34 94 ALA A C 1
ATOM 717 O O . ALA A 1 94 ? -31.753 17.177 -3.103 1.00 58.34 94 ALA A O 1
ATOM 718 N N . MET A 1 95 ? -31.710 17.250 -0.862 1.00 55.62 95 MET A N 1
ATOM 719 C CA . MET A 1 95 ? -30.853 16.066 -0.713 1.00 55.62 95 MET A CA 1
ATOM 720 C C . MET A 1 95 ? -31.571 14.760 -1.090 1.00 55.62 95 MET A C 1
ATOM 722 O O . MET A 1 95 ? -30.966 13.865 -1.679 1.00 55.62 95 MET A O 1
ATOM 726 N N . THR A 1 96 ? -32.875 14.667 -0.819 1.00 62.28 96 THR A N 1
ATOM 727 C CA . THR A 1 96 ? -33.706 13.521 -1.233 1.00 62.28 96 THR A CA 1
ATOM 728 C C . THR A 1 96 ? -33.926 13.484 -2.749 1.00 62.28 96 THR A C 1
ATOM 730 O O . THR A 1 96 ? -33.913 12.404 -3.340 1.00 62.28 96 THR A O 1
ATOM 733 N N . HIS A 1 97 ? -34.014 14.644 -3.406 1.00 50.69 97 HIS A N 1
ATOM 734 C CA . HIS A 1 97 ? -34.167 14.724 -4.861 1.00 50.69 97 HIS A CA 1
ATOM 735 C C . HIS A 1 97 ? -32.891 14.313 -5.629 1.00 50.69 97 HIS A C 1
ATOM 737 O O . HIS A 1 97 ? -32.978 13.680 -6.682 1.00 50.69 97 HIS A O 1
ATOM 743 N N . LEU A 1 98 ? -31.700 14.597 -5.084 1.00 54.41 98 LEU A N 1
ATOM 744 C CA . LEU A 1 98 ? -30.415 14.172 -5.667 1.00 54.41 98 LEU A CA 1
ATOM 745 C C . LEU A 1 98 ? -30.181 12.655 -5.557 1.00 54.41 98 LEU A C 1
ATOM 747 O O . LEU A 1 98 ? -29.593 12.055 -6.455 1.00 54.41 98 LEU A O 1
ATOM 751 N N . HIS A 1 99 ? -30.680 12.019 -4.494 1.00 51.31 99 HIS A N 1
ATOM 752 C CA . HIS A 1 99 ? -30.583 10.566 -4.315 1.00 51.31 99 HIS A CA 1
ATOM 753 C C . HIS A 1 99 ? -31.522 9.781 -5.247 1.00 51.31 99 HIS A C 1
ATOM 755 O O . HIS A 1 99 ? -31.213 8.653 -5.627 1.00 51.31 99 HIS A O 1
ATOM 761 N N . ALA A 1 100 ? -32.647 10.380 -5.650 1.00 50.19 100 ALA A N 1
ATOM 762 C CA . ALA A 1 100 ? -33.578 9.768 -6.595 1.00 50.19 100 ALA A CA 1
ATOM 763 C C . ALA A 1 100 ? -33.063 9.793 -8.050 1.00 50.19 100 ALA A C 1
ATOM 765 O O . ALA A 1 100 ? -33.389 8.900 -8.828 1.00 50.19 100 ALA A O 1
ATOM 766 N N . GLN A 1 101 ? -32.223 10.767 -8.426 1.00 48.62 101 GLN A N 1
ATOM 767 C CA . GLN A 1 101 ? -31.675 10.872 -9.789 1.00 48.62 101 GLN A CA 1
ATOM 768 C C . GLN A 1 101 ? -30.449 9.982 -10.054 1.00 48.62 101 GLN A C 1
ATOM 770 O O . GLN A 1 101 ? -30.168 9.672 -11.209 1.00 48.62 101 GLN A O 1
ATOM 775 N N . SER A 1 102 ? -29.732 9.527 -9.023 1.00 45.22 102 SER A N 1
ATOM 776 C CA . SER A 1 102 ? -28.504 8.729 -9.184 1.00 45.22 102 SER A CA 1
ATOM 777 C C . SER A 1 102 ? -28.734 7.221 -9.368 1.00 45.22 102 SER A C 1
ATOM 779 O O . SER A 1 102 ? -27.774 6.482 -9.569 1.00 45.22 102 SER A O 1
ATOM 781 N N . SER A 1 103 ? -29.987 6.754 -9.343 1.00 43.47 103 SER A N 1
ATOM 782 C CA . SER A 1 103 ? -30.327 5.320 -9.421 1.00 43.47 103 SER A CA 1
ATOM 783 C C . SER A 1 103 ? -30.676 4.817 -10.835 1.00 43.47 103 SER A C 1
ATOM 785 O O . SER A 1 103 ? -31.073 3.665 -10.995 1.00 43.47 103 SER A O 1
ATOM 787 N N . SER A 1 104 ? -30.495 5.640 -11.873 1.00 42.00 104 SER A N 1
ATOM 788 C CA . SER A 1 104 ? -30.926 5.342 -13.250 1.00 42.00 104 SER A CA 1
ATOM 789 C C . SER A 1 104 ? -29.758 5.226 -14.237 1.00 42.00 104 SER A C 1
ATOM 791 O O . SER A 1 104 ? -29.722 5.918 -15.248 1.00 42.00 104 SER A O 1
ATOM 793 N N . THR A 1 105 ? -28.795 4.346 -13.971 1.00 38.91 105 THR A N 1
ATOM 794 C CA . THR A 1 105 ? -27.822 3.879 -14.980 1.00 38.91 105 THR A CA 1
ATOM 795 C C . THR A 1 105 ? -27.603 2.377 -14.830 1.00 38.91 105 THR A C 1
ATOM 797 O O . THR A 1 105 ? -26.549 1.888 -14.432 1.00 38.91 105 THR A O 1
ATOM 800 N N . THR A 1 106 ? -28.643 1.612 -15.156 1.00 38.06 106 THR A N 1
ATOM 801 C CA . THR A 1 106 ? -28.559 0.168 -15.387 1.00 38.06 106 THR A CA 1
ATOM 802 C C . THR A 1 106 ? -27.891 -0.063 -16.746 1.00 38.06 106 THR A C 1
ATOM 804 O O . THR A 1 106 ? -28.537 -0.056 -17.790 1.00 38.06 106 THR A O 1
ATOM 807 N N . LEU A 1 107 ? -26.568 -0.234 -16.744 1.00 37.03 107 LEU A N 1
ATOM 808 C CA . LEU A 1 107 ? -25.845 -0.802 -17.881 1.00 37.03 107 LEU A CA 1
ATOM 809 C C . LEU A 1 107 ? -26.169 -2.298 -17.956 1.00 37.03 107 LEU A C 1
ATOM 811 O O . LEU A 1 107 ? -25.863 -3.061 -17.039 1.00 37.03 107 LEU A O 1
ATOM 815 N N . ALA A 1 108 ? -26.809 -2.699 -19.052 1.00 37.38 108 ALA A N 1
ATOM 816 C CA . ALA A 1 108 ? -27.065 -4.086 -19.398 1.00 37.38 108 ALA A CA 1
ATOM 817 C C . ALA A 1 108 ? -25.731 -4.826 -19.598 1.00 37.38 108 ALA A C 1
ATOM 819 O O . ALA A 1 108 ? -25.072 -4.685 -20.627 1.00 37.38 108 ALA A O 1
ATOM 820 N N . ALA A 1 109 ? -25.323 -5.607 -18.598 1.00 36.75 109 ALA A N 1
ATOM 821 C CA . ALA A 1 109 ? -24.224 -6.553 -18.720 1.00 36.75 109 ALA A CA 1
ATOM 822 C C . ALA A 1 109 ? -24.738 -7.812 -19.430 1.00 36.75 109 ALA A C 1
ATOM 824 O O . ALA A 1 109 ? -25.493 -8.602 -18.864 1.00 36.75 109 ALA A O 1
ATOM 825 N N . SER A 1 110 ? -24.341 -7.976 -20.691 1.00 34.47 110 SER A N 1
ATOM 826 C CA . SER A 1 110 ? -24.540 -9.194 -21.471 1.00 34.47 110 SER A CA 1
ATOM 827 C C . SER A 1 110 ? -23.822 -10.370 -20.805 1.00 34.47 110 SER A C 1
ATOM 829 O O . SER A 1 110 ? -22.602 -10.350 -20.631 1.00 34.47 110 SER A O 1
ATOM 831 N N . SER A 1 111 ? -24.583 -11.396 -20.449 1.00 36.03 111 SER A N 1
ATOM 832 C CA . SER A 1 111 ? -24.111 -12.677 -19.937 1.00 36.03 111 SER A CA 1
ATOM 833 C C . SER A 1 111 ? -23.348 -13.453 -21.016 1.00 36.03 111 SER A C 1
ATOM 835 O O . SER A 1 111 ? -23.925 -13.907 -21.999 1.00 36.03 111 SER A O 1
ATOM 837 N N . ILE A 1 112 ? -22.042 -13.641 -20.813 1.00 40.25 112 ILE A N 1
ATOM 838 C CA . ILE A 1 112 ? -21.234 -14.618 -21.555 1.00 40.25 112 ILE A CA 1
ATOM 839 C C . ILE A 1 112 ? -21.201 -15.910 -20.717 1.00 40.25 112 ILE A C 1
ATOM 841 O O . ILE A 1 112 ? -20.687 -15.879 -19.596 1.00 40.25 112 ILE A O 1
ATOM 845 N N . PRO A 1 113 ? -21.739 -17.043 -21.202 1.00 47.44 113 PRO A N 1
ATOM 846 C CA . PRO A 1 113 ? -21.705 -18.309 -20.480 1.00 47.44 113 PRO A CA 1
ATOM 847 C C . PRO A 1 113 ? -20.408 -19.050 -20.821 1.00 47.44 113 PRO A C 1
ATOM 849 O O . PRO A 1 113 ? -20.286 -19.583 -21.919 1.00 47.44 113 PRO A O 1
ATOM 852 N N . LEU A 1 114 ? -19.414 -19.083 -19.922 1.00 48.09 114 LEU A N 1
ATOM 853 C CA . LEU A 1 114 ? -18.203 -19.884 -20.188 1.00 48.09 114 LEU A CA 1
ATOM 854 C C . LEU A 1 114 ? -17.457 -20.433 -18.959 1.00 48.09 114 LEU A C 1
ATOM 856 O O . LEU A 1 114 ? -16.255 -20.666 -19.026 1.00 48.09 114 LEU A O 1
ATOM 860 N N . ALA A 1 115 ? -18.142 -20.668 -17.835 1.00 46.81 115 ALA A N 1
ATOM 861 C CA . ALA A 1 115 ? -17.488 -21.167 -16.613 1.00 46.81 115 ALA A CA 1
ATOM 862 C C . ALA A 1 115 ? -18.135 -22.418 -15.981 1.00 46.81 115 ALA A C 1
ATOM 864 O O . ALA A 1 115 ? -17.754 -22.801 -14.879 1.00 46.81 115 ALA A O 1
ATOM 865 N N . GLY A 1 116 ? -19.093 -23.065 -16.657 1.00 45.03 116 GLY A N 1
ATOM 866 C CA . GLY A 1 116 ? -19.789 -24.250 -16.129 1.00 45.03 116 GLY A CA 1
ATOM 867 C C . GLY A 1 116 ? -19.013 -25.567 -16.263 1.00 45.03 116 GLY A C 1
ATOM 868 O O . GLY A 1 116 ? -19.050 -26.389 -15.352 1.00 45.03 116 GLY A O 1
ATOM 869 N N . ASP A 1 117 ? -18.251 -25.752 -17.345 1.00 47.06 117 ASP A N 1
ATOM 870 C CA . ASP A 1 117 ? -17.776 -27.096 -17.723 1.00 47.06 117 ASP A CA 1
ATOM 871 C C . ASP A 1 117 ? -16.367 -27.463 -17.228 1.00 47.06 117 ASP A C 1
ATOM 873 O O . ASP A 1 117 ? -15.998 -28.636 -17.215 1.00 47.06 117 ASP A O 1
ATOM 877 N N . LEU A 1 118 ? -15.569 -26.505 -16.742 1.00 49.66 118 LEU A N 1
ATOM 878 C CA . LEU A 1 118 ? -14.217 -26.803 -16.239 1.00 49.66 118 LEU A CA 1
ATOM 879 C C . LEU A 1 118 ? -14.201 -27.344 -14.800 1.00 49.66 118 LEU A C 1
ATOM 881 O O . LEU A 1 118 ? -13.266 -28.051 -14.421 1.00 49.66 118 LEU A O 1
ATOM 885 N N . TYR A 1 119 ? -15.242 -27.080 -14.006 1.00 50.72 119 TYR A N 1
ATOM 886 C CA . TYR A 1 119 ? -15.303 -27.549 -12.618 1.00 50.72 119 TYR A CA 1
ATOM 887 C C . TYR A 1 119 ? -15.619 -29.049 -12.501 1.00 50.72 119 TYR A C 1
ATOM 889 O O . TYR A 1 119 ? -15.128 -29.704 -11.580 1.00 50.72 119 TYR A O 1
ATOM 897 N N . GLN A 1 120 ? -16.371 -29.630 -13.445 1.00 50.88 120 GLN A N 1
ATOM 898 C CA . GLN A 1 120 ? -16.653 -31.071 -13.429 1.00 50.88 120 GLN A CA 1
ATOM 899 C C . GLN A 1 120 ? -15.435 -31.921 -13.808 1.00 50.88 120 GLN A C 1
ATOM 901 O O . GLN A 1 120 ? -15.221 -32.976 -13.214 1.00 50.88 120 GLN A O 1
ATOM 906 N N . VAL A 1 121 ? -14.591 -31.453 -14.732 1.00 54.09 121 VAL A N 1
ATOM 907 C CA . VAL A 1 121 ? -13.417 -32.222 -15.178 1.00 54.09 121 VAL A CA 1
ATOM 908 C C . VAL A 1 121 ? -12.322 -32.250 -14.104 1.00 54.09 121 VAL A C 1
ATOM 910 O O . VAL A 1 121 ? -11.666 -33.275 -13.922 1.00 54.09 121 VAL A O 1
ATOM 913 N N . LEU A 1 122 ? -12.169 -31.181 -13.312 1.00 48.78 122 LEU A N 1
ATOM 914 C CA . LEU A 1 122 ? -11.182 -31.158 -12.226 1.00 48.78 122 LEU A CA 1
ATOM 915 C C . LEU A 1 122 ? -11.587 -32.027 -11.018 1.00 48.78 122 LEU A C 1
ATOM 917 O O . LEU A 1 122 ? -10.722 -32.501 -10.285 1.00 48.78 122 LEU A O 1
ATOM 921 N N . SER A 1 123 ? -12.888 -32.279 -10.826 1.00 50.84 123 SER A N 1
ATOM 922 C CA . SER A 1 123 ? -13.391 -33.118 -9.729 1.00 50.84 123 SER A CA 1
ATOM 923 C C . SER A 1 123 ? -13.162 -34.618 -9.972 1.00 50.84 123 SER A C 1
ATOM 925 O O . SER A 1 123 ? -12.975 -35.368 -9.016 1.00 50.84 123 SER A O 1
ATOM 927 N N . ILE A 1 124 ? -13.090 -35.053 -11.236 1.00 53.78 124 ILE A N 1
ATOM 928 C CA . ILE A 1 124 ? -12.912 -36.469 -11.600 1.00 53.78 124 ILE A CA 1
ATOM 929 C C . ILE A 1 124 ? -11.449 -36.928 -11.441 1.00 53.78 124 ILE A C 1
ATOM 931 O O . ILE A 1 124 ? -11.205 -38.087 -11.115 1.00 53.78 124 ILE A O 1
ATOM 935 N N . CYS A 1 125 ? -10.463 -36.034 -11.570 1.00 48.69 125 CYS A N 1
ATOM 936 C CA . CYS A 1 125 ? -9.044 -36.412 -11.481 1.00 48.69 125 CYS A CA 1
ATOM 937 C C . CYS A 1 125 ? -8.481 -36.500 -10.048 1.00 48.69 125 CYS A C 1
ATOM 939 O O . CYS A 1 125 ? -7.391 -37.034 -9.864 1.00 48.69 125 CYS A O 1
ATOM 941 N N . LEU A 1 126 ? -9.193 -36.001 -9.031 1.00 48.78 126 LEU A N 1
ATOM 942 C CA . LEU A 1 126 ? -8.729 -35.986 -7.629 1.00 48.78 126 LEU A CA 1
ATOM 943 C C . LEU A 1 126 ? -9.480 -36.972 -6.712 1.00 48.78 126 LEU A C 1
ATOM 945 O O . LEU A 1 126 ? -9.200 -37.048 -5.517 1.00 48.78 126 LEU A O 1
ATOM 949 N N . GLY A 1 127 ? -10.418 -37.752 -7.255 1.00 43.94 127 GLY A N 1
ATOM 950 C CA . GLY A 1 127 ? -11.243 -38.701 -6.505 1.00 43.94 127 GLY A CA 1
ATOM 951 C C . GLY A 1 127 ? -10.658 -40.111 -6.450 1.00 43.94 127 GLY A C 1
ATOM 952 O O . GLY A 1 127 ? -11.196 -41.020 -7.074 1.00 43.94 127 GLY A O 1
ATOM 953 N N . GLY A 1 128 ? -9.584 -40.319 -5.687 1.00 45.94 128 GLY A N 1
ATOM 954 C CA . GLY A 1 128 ? -9.017 -41.651 -5.471 1.00 45.94 128 GLY A CA 1
ATOM 955 C C . GLY A 1 128 ? -8.319 -41.781 -4.122 1.00 45.94 128 GLY A C 1
ATOM 956 O O . GLY A 1 128 ? -7.176 -41.370 -3.987 1.00 45.94 128 GLY A O 1
ATOM 957 N N . ALA A 1 129 ? -9.006 -42.424 -3.174 1.00 46.44 129 ALA A N 1
ATOM 958 C CA . ALA A 1 129 ? -8.526 -42.903 -1.870 1.00 46.44 129 ALA A CA 1
ATOM 959 C C . ALA A 1 129 ? -8.437 -41.885 -0.711 1.00 46.44 129 ALA A C 1
ATOM 961 O O . ALA A 1 129 ? -7.386 -41.319 -0.441 1.00 46.44 129 ALA A O 1
ATOM 962 N N . ALA A 1 130 ? -9.534 -41.764 0.050 1.00 42.97 130 ALA A N 1
ATOM 963 C CA . ALA A 1 130 ? -9.544 -41.826 1.524 1.00 42.97 130 ALA A CA 1
ATOM 964 C C . ALA A 1 130 ? -10.973 -41.589 2.054 1.00 42.97 130 ALA A C 1
A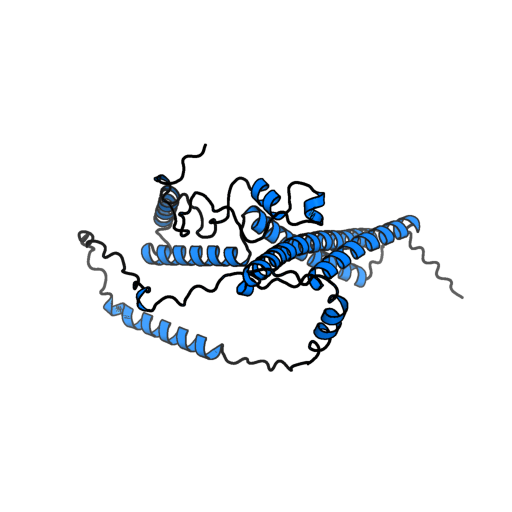TOM 966 O O . ALA A 1 130 ? -11.347 -40.479 2.424 1.00 42.97 130 ALA A O 1
ATOM 967 N N . SER A 1 131 ? -11.793 -42.644 2.096 1.00 47.56 131 SER A N 1
ATOM 968 C CA . SER A 1 131 ? -13.070 -42.622 2.818 1.00 47.56 131 SER A CA 1
ATOM 969 C C . SER A 1 131 ? -12.819 -43.033 4.270 1.00 47.56 131 SER A C 1
ATOM 971 O O . SER A 1 131 ? -12.895 -44.207 4.623 1.00 47.56 131 SER A O 1
ATOM 973 N N . ALA A 1 132 ? -12.450 -42.064 5.109 1.00 45.31 132 ALA A N 1
ATOM 974 C CA . ALA A 1 132 ? -12.411 -42.220 6.559 1.00 45.31 132 ALA A CA 1
ATOM 975 C C . ALA A 1 132 ? -13.421 -41.250 7.185 1.00 45.31 132 ALA A C 1
ATOM 977 O O . ALA A 1 132 ? -13.398 -40.050 6.918 1.00 45.31 132 ALA A O 1
ATOM 978 N N . ARG A 1 133 ? -14.335 -41.798 7.996 1.00 52.47 133 ARG A N 1
ATOM 979 C CA . ARG A 1 133 ? -15.369 -41.082 8.761 1.00 52.47 133 ARG A CA 1
ATOM 980 C C . ARG A 1 133 ? -14.761 -39.943 9.587 1.00 52.47 133 ARG A C 1
ATOM 982 O O . ARG A 1 133 ? -14.247 -40.178 10.675 1.00 52.47 133 ARG A O 1
ATOM 989 N N . LEU A 1 134 ? -14.897 -38.711 9.105 1.00 46.03 134 LEU A N 1
ATOM 990 C CA . LEU A 1 134 ? -14.717 -37.497 9.897 1.00 46.03 134 LEU A CA 1
ATOM 991 C C . LEU A 1 134 ? -16.082 -37.086 10.455 1.00 46.03 134 LEU A C 1
ATOM 993 O O . LEU A 1 134 ? -16.973 -36.671 9.718 1.00 46.03 134 LEU A O 1
ATOM 997 N N . SER A 1 135 ? -16.250 -37.210 11.770 1.00 55.44 135 SER A N 1
ATOM 998 C CA . SER A 1 135 ? -17.482 -36.915 12.514 1.00 55.44 135 SER A CA 1
ATOM 999 C C . SER A 1 135 ? -17.788 -35.418 12.668 1.00 55.44 135 SER A C 1
ATOM 1001 O O . SER A 1 135 ? -18.580 -35.046 13.530 1.00 55.44 135 SER A O 1
ATOM 1003 N N . ASN A 1 136 ? -17.170 -34.543 11.868 1.00 57.72 136 ASN A N 1
ATOM 1004 C CA . ASN A 1 136 ? -17.523 -33.124 11.820 1.00 57.72 136 ASN A CA 1
ATOM 1005 C C . ASN A 1 136 ? -17.027 -32.460 10.513 1.00 57.72 136 ASN A C 1
ATOM 1007 O O . ASN A 1 136 ? -16.041 -31.719 10.521 1.00 57.72 136 ASN A O 1
ATOM 1011 N N . PRO A 1 137 ? -17.663 -32.736 9.359 1.00 53.69 137 PRO A N 1
ATOM 1012 C CA . PRO A 1 137 ? -17.191 -32.251 8.057 1.00 53.69 137 PRO A CA 1
ATOM 1013 C C . PRO A 1 137 ? -17.247 -30.719 7.926 1.00 53.69 137 PRO A C 1
ATOM 1015 O O . PRO A 1 137 ? -16.506 -30.139 7.139 1.00 53.69 137 PRO A O 1
ATOM 1018 N N . ILE A 1 138 ? -18.078 -30.049 8.729 1.00 56.69 138 ILE A N 1
ATOM 1019 C CA . ILE A 1 138 ? -18.309 -28.602 8.635 1.00 56.69 138 ILE A CA 1
ATOM 1020 C C . ILE A 1 138 ? -17.123 -27.804 9.199 1.00 56.69 138 ILE A C 1
ATOM 1022 O O . ILE A 1 138 ? -16.695 -26.826 8.590 1.00 56.69 138 ILE A O 1
ATOM 1026 N N . GLY A 1 139 ? -16.531 -28.246 10.315 1.00 56.75 139 GLY A N 1
ATOM 1027 C CA . GLY A 1 139 ? -15.397 -27.544 10.931 1.00 56.75 139 GLY A CA 1
ATOM 1028 C C . GLY A 1 139 ? -14.125 -27.577 10.076 1.00 56.75 139 GLY A C 1
ATOM 1029 O O . GLY A 1 139 ? -13.366 -26.611 10.054 1.00 56.75 139 GLY A O 1
ATOM 1030 N N . HIS A 1 140 ? -13.918 -28.659 9.321 1.00 55.78 140 HIS A N 1
ATOM 1031 C CA . HIS A 1 140 ? -12.725 -28.819 8.487 1.00 55.78 140 HIS A CA 1
ATOM 1032 C C . HIS A 1 140 ? -12.770 -27.972 7.209 1.00 55.78 140 HIS A C 1
ATOM 1034 O O . HIS A 1 140 ? -11.731 -27.501 6.757 1.00 55.78 140 HIS A O 1
ATOM 1040 N N . ILE A 1 141 ? -13.960 -27.742 6.645 1.00 54.81 141 ILE A N 1
ATOM 1041 C CA . ILE A 1 141 ? -14.122 -26.919 5.438 1.00 54.81 141 ILE A CA 1
ATOM 1042 C C . ILE A 1 141 ? -13.862 -25.437 5.757 1.00 54.81 141 ILE A C 1
ATOM 1044 O O . ILE A 1 141 ? -13.171 -24.763 4.997 1.00 54.81 141 ILE A O 1
ATOM 1048 N N . ILE A 1 142 ? -14.320 -24.958 6.919 1.00 51.62 142 ILE A N 1
ATOM 1049 C CA . ILE A 1 142 ? -14.164 -23.559 7.360 1.00 51.62 142 ILE A CA 1
ATOM 1050 C C . ILE A 1 142 ? -12.691 -23.188 7.612 1.00 51.62 142 ILE A C 1
ATOM 1052 O O . ILE A 1 142 ? -12.255 -22.086 7.272 1.00 51.62 142 ILE A O 1
ATOM 1056 N N . ALA A 1 143 ? -11.900 -24.110 8.171 1.00 54.00 143 ALA A N 1
ATOM 1057 C CA . ALA A 1 143 ? -10.479 -23.870 8.429 1.00 54.00 143 ALA A CA 1
ATOM 1058 C C . ALA A 1 143 ? -9.636 -23.778 7.149 1.00 54.00 143 ALA A C 1
ATOM 1060 O O . ALA A 1 143 ? -8.663 -23.027 7.102 1.00 54.00 143 ALA A O 1
ATOM 1061 N N . VAL A 1 144 ? -10.025 -24.493 6.091 1.00 54.31 144 VAL A N 1
ATOM 1062 C CA . VAL A 1 144 ? -9.308 -24.445 4.810 1.00 54.31 144 VAL A CA 1
ATOM 1063 C C . VAL A 1 144 ? -9.566 -23.116 4.093 1.00 54.31 144 VAL A C 1
ATOM 1065 O O . VAL A 1 144 ? -8.642 -22.539 3.528 1.00 54.31 144 VAL A O 1
ATOM 1068 N N . THR A 1 145 ? -10.777 -22.560 4.157 1.00 49.97 145 THR A N 1
ATOM 1069 C CA . THR A 1 145 ? -11.132 -21.348 3.397 1.00 49.97 145 THR A CA 1
ATOM 1070 C C . THR A 1 145 ? -10.585 -20.042 3.980 1.00 49.97 145 THR A C 1
ATOM 1072 O O . THR A 1 145 ? -10.203 -19.157 3.212 1.00 49.97 145 THR A O 1
ATOM 1075 N N . ALA A 1 146 ? -10.482 -19.902 5.305 1.00 51.28 146 ALA A N 1
ATOM 1076 C CA . ALA A 1 146 ? -9.921 -18.695 5.928 1.00 51.28 146 ALA A CA 1
ATOM 1077 C C . ALA A 1 146 ? -8.411 -18.538 5.661 1.00 51.28 146 ALA A C 1
ATOM 1079 O O . ALA A 1 146 ? -7.942 -17.435 5.363 1.00 51.28 146 ALA A O 1
ATOM 1080 N N . GLY A 1 147 ? -7.668 -19.651 5.650 1.00 55.50 147 GLY A N 1
ATOM 1081 C CA . GLY A 1 147 ? -6.258 -19.665 5.257 1.00 55.50 147 GLY A CA 1
ATOM 1082 C C . GLY A 1 147 ? -6.028 -19.195 3.813 1.00 55.50 147 GLY A C 1
ATOM 1083 O O . GLY A 1 147 ? -5.000 -18.586 3.518 1.00 55.50 147 GLY A O 1
ATOM 1084 N N . HIS A 1 148 ? -6.996 -19.396 2.911 1.00 58.44 148 HIS A N 1
ATOM 1085 C CA . HIS A 1 148 ? -6.866 -18.989 1.508 1.00 58.44 148 HIS A CA 1
ATOM 1086 C C . HIS A 1 148 ? -6.897 -17.463 1.312 1.00 58.44 148 HIS A C 1
ATOM 1088 O O . HIS A 1 148 ? -6.139 -16.951 0.491 1.00 58.44 148 HIS A O 1
ATOM 1094 N N . VAL A 1 149 ? -7.703 -16.720 2.082 1.00 58.06 149 VAL A N 1
ATOM 1095 C CA . VAL A 1 149 ? -7.819 -15.248 1.949 1.00 58.06 149 VAL A CA 1
ATOM 1096 C C . VAL A 1 149 ? -6.521 -14.542 2.326 1.00 58.06 149 VAL A C 1
ATOM 1098 O O . VAL A 1 149 ? -6.053 -13.658 1.608 1.00 58.06 149 VAL A O 1
ATOM 1101 N N . PHE A 1 150 ? -5.915 -14.962 3.437 1.00 61.28 150 PHE A N 1
ATOM 1102 C CA . PHE A 1 150 ? -4.637 -14.417 3.893 1.00 61.28 150 PHE A CA 1
ATOM 1103 C C . PHE A 1 150 ? -3.495 -14.773 2.937 1.00 61.28 150 PHE A C 1
ATOM 1105 O O . PHE A 1 150 ? -2.619 -13.947 2.678 1.00 61.28 150 PHE A O 1
ATOM 1112 N N . CYS A 1 151 ? -3.554 -15.956 2.319 1.00 66.69 151 CYS A N 1
ATOM 1113 C CA . CYS A 1 151 ? -2.610 -16.358 1.280 1.00 66.69 151 CYS A CA 1
ATOM 1114 C C . CYS A 1 151 ? -2.637 -15.386 0.082 1.00 66.69 151 CYS A C 1
ATOM 1116 O O . CYS A 1 151 ? -1.584 -14.961 -0.399 1.00 66.69 151 CYS A O 1
ATOM 1118 N N . SER A 1 152 ? -3.828 -14.951 -0.352 1.00 77.81 152 SER A N 1
ATOM 1119 C CA . SER A 1 152 ? -3.983 -14.014 -1.474 1.00 77.81 152 SER A CA 1
ATOM 1120 C C . SER A 1 152 ? -3.318 -12.653 -1.228 1.00 77.81 152 SER A C 1
ATOM 1122 O O . SER A 1 152 ? -2.723 -12.101 -2.156 1.00 77.81 152 SER A O 1
ATOM 1124 N N . LEU A 1 153 ? -3.360 -12.113 -0.001 1.00 83.00 153 LEU A N 1
ATOM 1125 C CA . LEU A 1 153 ? -2.736 -10.819 0.314 1.00 83.00 153 LEU A CA 1
ATOM 1126 C C . LEU A 1 153 ? -1.209 -10.880 0.184 1.00 83.00 153 LEU A C 1
ATOM 1128 O O . LEU A 1 153 ? -0.608 -10.002 -0.433 1.00 83.00 153 LEU A O 1
ATOM 1132 N N . ILE A 1 154 ? -0.575 -11.930 0.709 1.00 84.56 154 ILE A N 1
ATOM 1133 C CA . ILE A 1 154 ? 0.886 -12.099 0.633 1.00 84.56 154 ILE A CA 1
ATOM 1134 C C . ILE A 1 154 ? 1.339 -12.230 -0.825 1.00 84.56 154 ILE A C 1
ATOM 1136 O O . ILE A 1 154 ? 2.347 -11.637 -1.224 1.00 84.56 154 ILE A O 1
ATOM 1140 N N . PHE A 1 155 ? 0.584 -12.957 -1.653 1.00 86.44 155 PHE A N 1
ATOM 1141 C CA . PHE A 1 155 ? 0.868 -13.032 -3.087 1.00 86.44 155 PHE A CA 1
ATOM 1142 C C . PHE A 1 155 ? 0.688 -11.686 -3.780 1.00 86.44 155 PHE A C 1
ATOM 1144 O O . PHE A 1 155 ? 1.506 -11.330 -4.625 1.00 86.44 155 PHE A O 1
ATOM 1151 N N . PHE A 1 156 ? -0.319 -10.908 -3.388 1.00 89.12 156 PHE A N 1
ATOM 1152 C CA . PHE A 1 156 ? -0.532 -9.569 -3.918 1.00 89.12 156 PHE A CA 1
ATOM 1153 C C . PHE A 1 156 ? 0.620 -8.603 -3.581 1.00 89.12 156 PHE A C 1
ATOM 1155 O O . PHE A 1 156 ? 1.080 -7.871 -4.461 1.00 89.12 156 PHE A O 1
ATOM 1162 N N . ILE A 1 157 ? 1.144 -8.625 -2.348 1.00 91.50 157 ILE A N 1
ATOM 1163 C CA . ILE A 1 157 ? 2.323 -7.827 -1.960 1.00 91.50 157 ILE A CA 1
ATOM 1164 C C . ILE A 1 157 ? 3.541 -8.222 -2.787 1.00 91.50 157 ILE A C 1
ATOM 1166 O O . ILE A 1 157 ? 4.217 -7.355 -3.342 1.00 91.50 157 ILE A O 1
ATOM 1170 N N . ASN A 1 158 ? 3.808 -9.526 -2.893 1.00 89.38 158 ASN A N 1
ATOM 1171 C CA . ASN A 1 158 ? 4.928 -10.033 -3.677 1.00 89.38 158 ASN A CA 1
ATOM 1172 C C . ASN A 1 158 ? 4.794 -9.630 -5.148 1.00 89.38 158 ASN A C 1
ATOM 1174 O O . ASN A 1 158 ? 5.723 -9.059 -5.713 1.00 89.38 158 ASN A O 1
ATOM 1178 N N . PHE A 1 159 ? 3.627 -9.844 -5.751 1.00 90.38 159 PHE A N 1
ATOM 1179 C CA . PHE A 1 159 ? 3.332 -9.416 -7.115 1.00 90.38 159 PHE A CA 1
ATOM 1180 C C . PHE A 1 159 ? 3.589 -7.921 -7.318 1.00 90.38 159 PHE A C 1
ATOM 1182 O O . PHE A 1 159 ? 4.317 -7.545 -8.233 1.00 90.38 159 PHE A O 1
ATOM 1189 N N . THR A 1 160 ? 3.044 -7.072 -6.445 1.00 92.25 160 THR A N 1
ATOM 1190 C CA . THR A 1 160 ? 3.165 -5.613 -6.572 1.00 92.25 160 THR A CA 1
ATOM 1191 C C . THR A 1 160 ? 4.612 -5.149 -6.378 1.00 92.25 160 THR A C 1
ATOM 1193 O O . THR A 1 160 ? 5.071 -4.254 -7.086 1.00 92.25 160 THR A O 1
ATOM 1196 N N . SER A 1 161 ? 5.357 -5.799 -5.477 1.00 94.12 161 SER A N 1
ATOM 1197 C CA . SER A 1 161 ? 6.798 -5.593 -5.289 1.00 94.12 161 SER A CA 1
ATOM 1198 C C . SER A 1 161 ? 7.586 -5.894 -6.565 1.00 94.12 161 SER A C 1
ATOM 1200 O O . SER A 1 161 ? 8.273 -5.015 -7.091 1.00 94.12 161 SER A O 1
ATOM 1202 N N . TRP A 1 162 ? 7.425 -7.095 -7.132 1.00 91.94 162 TRP A N 1
ATOM 1203 C CA . TRP A 1 162 ? 8.121 -7.491 -8.360 1.00 91.94 162 TRP A CA 1
ATOM 1204 C C . TRP A 1 162 ? 7.701 -6.651 -9.569 1.00 91.94 162 TRP A C 1
ATOM 1206 O O . TRP A 1 162 ? 8.552 -6.290 -10.380 1.00 91.94 162 TRP A O 1
ATOM 1216 N N . ALA A 1 163 ? 6.423 -6.278 -9.668 1.00 91.62 163 ALA A N 1
ATOM 1217 C CA . ALA A 1 163 ? 5.929 -5.381 -10.707 1.00 91.62 163 ALA A CA 1
ATOM 1218 C C . ALA A 1 163 ? 6.557 -3.983 -10.596 1.00 91.62 163 ALA A C 1
ATOM 1220 O O . ALA A 1 163 ? 6.992 -3.428 -11.601 1.00 91.62 163 ALA A O 1
ATOM 1221 N N . SER A 1 164 ? 6.665 -3.423 -9.386 1.00 95.31 164 SER A N 1
ATOM 1222 C CA . SER A 1 164 ? 7.323 -2.130 -9.174 1.00 95.31 164 SER A CA 1
ATOM 1223 C C . SER A 1 164 ? 8.798 -2.181 -9.586 1.00 95.31 164 SER A C 1
ATOM 1225 O O . SER A 1 164 ? 9.243 -1.335 -10.363 1.00 95.31 164 SER A O 1
ATOM 1227 N N . ILE A 1 165 ? 9.533 -3.218 -9.161 1.00 93.31 165 ILE A N 1
ATOM 1228 C CA . ILE A 1 165 ? 10.935 -3.436 -9.557 1.00 93.31 165 ILE A CA 1
ATOM 1229 C C . ILE A 1 165 ? 11.060 -3.553 -11.081 1.00 93.31 165 ILE A C 1
ATOM 1231 O O . ILE A 1 165 ? 11.939 -2.926 -11.669 1.00 93.31 165 ILE A O 1
ATOM 1235 N N . TYR A 1 166 ? 10.171 -4.307 -11.732 1.00 93.50 166 TYR A N 1
ATOM 1236 C CA . TYR A 1 166 ? 10.137 -4.452 -13.188 1.00 93.50 166 TYR A CA 1
ATOM 1237 C C . TYR A 1 166 ? 9.955 -3.112 -13.905 1.00 93.50 166 TYR A C 1
ATOM 1239 O O . TYR A 1 166 ? 10.724 -2.786 -14.810 1.00 93.50 166 TYR A O 1
ATOM 1247 N N . TRP A 1 167 ? 8.977 -2.308 -13.488 1.00 96.62 167 TRP A N 1
ATOM 1248 C CA . TRP A 1 167 ? 8.713 -1.018 -14.120 1.00 96.62 167 TRP A CA 1
ATOM 1249 C C . TRP A 1 167 ? 9.867 -0.032 -13.936 1.00 96.62 167 TRP A C 1
ATOM 1251 O O . TRP A 1 167 ? 10.246 0.634 -14.900 1.00 96.62 167 TRP A O 1
ATOM 1261 N N . PHE A 1 168 ? 10.492 0.014 -12.754 1.00 95.62 168 PHE A N 1
ATOM 1262 C CA . PHE A 1 168 ? 11.695 0.826 -12.544 1.00 95.62 168 PHE A CA 1
ATOM 1263 C C . PHE A 1 168 ? 12.894 0.315 -13.343 1.00 95.62 168 PHE A C 1
ATOM 1265 O O . PHE A 1 168 ? 13.654 1.117 -13.880 1.00 95.62 168 PHE A O 1
ATOM 1272 N N . TYR A 1 169 ? 13.056 -1.000 -13.472 1.00 94.56 169 TYR A N 1
ATOM 1273 C CA . TYR A 1 169 ? 14.103 -1.591 -14.299 1.00 94.56 169 TYR A CA 1
ATOM 1274 C C . TYR A 1 169 ? 13.955 -1.196 -15.775 1.00 94.56 169 TYR A C 1
ATOM 1276 O O . TYR A 1 169 ? 14.923 -0.752 -16.400 1.00 94.56 169 TYR A O 1
ATOM 1284 N N . VAL A 1 170 ? 12.738 -1.302 -16.323 1.00 93.19 170 VAL A N 1
ATOM 1285 C CA . VAL A 1 170 ? 12.421 -0.864 -17.690 1.00 93.19 170 VAL A CA 1
ATOM 1286 C C . VAL A 1 170 ? 12.666 0.637 -17.836 1.00 93.19 170 VAL A C 1
ATOM 1288 O O . VAL A 1 170 ? 13.345 1.043 -18.776 1.00 93.19 170 VAL A O 1
ATOM 1291 N N . LEU A 1 171 ? 12.203 1.452 -16.883 1.00 96.56 171 LEU A N 1
ATOM 1292 C CA . LEU A 1 171 ? 12.412 2.901 -16.880 1.00 96.56 171 LEU A CA 1
ATOM 1293 C C . LEU A 1 171 ? 13.902 3.269 -16.923 1.00 96.56 171 LEU A C 1
ATOM 1295 O O . LEU A 1 171 ? 14.325 4.023 -17.796 1.00 96.56 171 LEU A O 1
ATOM 1299 N N . ILE A 1 172 ? 14.711 2.714 -16.015 1.00 96.50 172 ILE A N 1
ATOM 1300 C CA . ILE A 1 172 ? 16.157 2.970 -15.949 1.00 96.50 172 ILE A CA 1
ATOM 1301 C C . ILE A 1 172 ? 16.829 2.540 -17.255 1.00 96.50 172 ILE A C 1
ATOM 1303 O O . ILE A 1 172 ? 17.637 3.285 -17.809 1.00 96.50 172 ILE A O 1
ATOM 1307 N N . THR A 1 173 ? 16.469 1.369 -17.781 1.00 93.94 173 THR A N 1
ATOM 1308 C CA . THR A 1 173 ? 17.027 0.861 -19.040 1.00 93.94 173 THR A CA 1
ATOM 1309 C C . THR A 1 173 ? 16.695 1.787 -20.209 1.00 93.94 173 THR A C 1
ATOM 1311 O O . THR A 1 173 ? 17.582 2.123 -20.994 1.00 93.94 173 THR A O 1
ATOM 1314 N N . LEU A 1 174 ? 15.449 2.256 -20.308 1.00 94.06 174 LEU A N 1
ATOM 1315 C CA . LEU A 1 174 ? 15.025 3.186 -21.353 1.00 94.06 174 LEU A CA 1
ATOM 1316 C C . LEU A 1 174 ? 15.720 4.547 -21.231 1.00 94.06 174 LEU A C 1
ATOM 1318 O O . LEU A 1 174 ? 16.132 5.096 -22.249 1.00 94.06 174 LEU A O 1
ATOM 1322 N N . ILE A 1 175 ? 15.920 5.061 -20.012 1.00 96.12 175 ILE A N 1
ATOM 1323 C CA . ILE A 1 175 ? 16.686 6.295 -19.770 1.00 96.12 175 ILE A CA 1
ATOM 1324 C C . ILE A 1 175 ? 18.137 6.127 -20.233 1.00 96.12 175 ILE A C 1
ATOM 1326 O O . ILE A 1 175 ? 18.665 6.998 -20.922 1.00 96.12 175 ILE A O 1
ATOM 1330 N N . VAL A 1 176 ? 18.781 5.003 -19.901 1.00 94.69 176 VAL A N 1
ATOM 1331 C CA . VAL A 1 176 ? 20.157 4.714 -20.335 1.00 94.69 176 VAL A CA 1
ATOM 1332 C C . VAL A 1 176 ? 20.245 4.632 -21.858 1.00 94.69 176 VAL A C 1
ATOM 1334 O O . VAL A 1 176 ? 21.183 5.175 -22.439 1.00 94.69 176 VAL A O 1
ATOM 1337 N N . VAL A 1 177 ? 19.279 3.986 -22.516 1.00 92.00 177 VAL A N 1
ATOM 1338 C CA . VAL A 1 177 ? 19.226 3.912 -23.983 1.00 92.00 177 VAL A CA 1
ATOM 1339 C C . VAL A 1 177 ? 19.032 5.302 -24.588 1.00 92.00 177 VAL A C 1
ATOM 1341 O O . VAL A 1 177 ? 19.830 5.695 -25.437 1.00 92.00 177 VAL A O 1
ATOM 1344 N N . ALA A 1 178 ? 18.053 6.071 -24.106 1.00 93.94 178 ALA A N 1
ATOM 1345 C CA . ALA A 1 178 ? 17.769 7.421 -24.589 1.00 93.94 178 ALA A CA 1
ATOM 1346 C C . ALA A 1 178 ? 18.978 8.359 -24.431 1.00 93.94 178 ALA A C 1
ATOM 1348 O O . ALA A 1 178 ? 19.323 9.085 -25.358 1.00 93.94 178 ALA A O 1
ATOM 1349 N N . ALA A 1 179 ? 19.691 8.282 -23.302 1.00 94.75 179 ALA A N 1
ATOM 1350 C CA . ALA A 1 179 ? 20.892 9.080 -23.047 1.00 94.75 179 ALA A CA 1
ATOM 1351 C C . ALA A 1 179 ? 22.074 8.735 -23.974 1.00 94.75 179 ALA A C 1
ATOM 1353 O O . ALA A 1 179 ? 23.003 9.528 -24.117 1.00 94.75 179 ALA A O 1
ATOM 1354 N N . ARG A 1 180 ? 22.072 7.548 -24.591 1.00 92.19 180 ARG A N 1
ATOM 1355 C CA . ARG A 1 180 ? 23.127 7.091 -25.512 1.00 92.19 180 ARG A CA 1
ATOM 1356 C C . ARG A 1 180 ? 22.782 7.331 -26.980 1.00 92.19 180 ARG A C 1
ATOM 1358 O O . ARG A 1 180 ? 23.667 7.212 -27.825 1.00 92.19 180 ARG A O 1
ATOM 1365 N N . THR A 1 181 ? 21.532 7.658 -27.296 1.00 90.94 181 THR A N 1
ATOM 1366 C CA . THR A 1 181 ? 21.060 7.883 -28.665 1.00 90.94 181 THR A CA 1
ATOM 1367 C C . THR A 1 181 ? 20.788 9.364 -28.909 1.00 90.94 181 THR A C 1
ATOM 1369 O O . THR A 1 181 ? 19.916 9.947 -28.273 1.00 90.94 181 THR A O 1
ATOM 1372 N N . SER A 1 182 ? 21.486 9.973 -29.871 1.00 90.94 182 SER A N 1
ATOM 1373 C CA . SER A 1 182 ? 21.292 11.388 -30.229 1.00 90.94 182 SER A CA 1
ATOM 1374 C C . SER A 1 182 ? 19.927 11.680 -30.863 1.00 90.94 182 SER A C 1
ATOM 1376 O O . SER A 1 182 ? 19.422 12.789 -30.732 1.00 90.94 182 SER A O 1
ATOM 1378 N N . ASN A 1 183 ? 19.309 10.679 -31.497 1.00 91.75 183 ASN A N 1
ATOM 1379 C CA . ASN A 1 183 ? 17.978 10.761 -32.098 1.00 91.75 183 ASN A CA 1
ATOM 1380 C C . ASN A 1 183 ? 17.016 9.836 -31.348 1.00 91.75 183 ASN A C 1
ATOM 1382 O O . ASN A 1 183 ? 16.721 8.732 -31.808 1.00 91.75 183 ASN A O 1
ATOM 1386 N N . SER A 1 184 ? 16.575 10.264 -30.165 1.00 88.88 184 SER A N 1
ATOM 1387 C CA . SER A 1 184 ? 15.556 9.531 -29.411 1.00 88.88 184 SER A CA 1
ATOM 1388 C C . SER A 1 184 ? 14.216 9.625 -30.142 1.00 88.88 184 SER A C 1
ATOM 1390 O O . SER A 1 184 ? 13.641 10.706 -30.249 1.00 88.88 184 SER A O 1
ATOM 1392 N N . ASP A 1 185 ? 13.735 8.496 -30.661 1.00 93.38 185 ASP A N 1
ATOM 1393 C CA . ASP A 1 185 ? 12.400 8.383 -31.250 1.00 93.38 185 ASP A CA 1
ATOM 1394 C C . ASP A 1 185 ? 11.337 8.780 -30.206 1.00 93.38 185 ASP A C 1
ATOM 1396 O O . ASP A 1 185 ? 11.459 8.443 -29.021 1.00 93.38 185 ASP A O 1
ATOM 1400 N N . GLY A 1 186 ? 10.276 9.463 -30.642 1.00 91.81 186 GLY A N 1
ATOM 1401 C CA . GLY A 1 186 ? 9.121 9.773 -29.800 1.00 91.81 186 GLY A CA 1
ATOM 1402 C C . GLY A 1 186 ? 8.535 8.524 -29.132 1.00 91.81 186 GLY A C 1
ATOM 1403 O O . GLY A 1 186 ? 8.043 8.609 -28.008 1.00 91.81 186 GLY A O 1
ATOM 1404 N N . GLN A 1 187 ? 8.679 7.346 -29.752 1.00 91.94 187 GLN A N 1
ATOM 1405 C CA . GLN A 1 187 ? 8.297 6.066 -29.150 1.00 91.94 187 GLN A CA 1
ATOM 1406 C C . GLN A 1 187 ? 9.078 5.742 -27.862 1.00 91.94 187 GLN A C 1
ATOM 1408 O O . GLN A 1 187 ? 8.481 5.286 -26.887 1.00 91.94 187 GLN A O 1
ATOM 1413 N N . ILE A 1 188 ? 10.396 5.982 -27.821 1.00 93.00 188 ILE A N 1
ATOM 1414 C CA . ILE A 1 188 ? 11.214 5.725 -26.619 1.00 93.00 188 ILE A CA 1
ATOM 1415 C C . ILE A 1 188 ? 10.790 6.676 -25.500 1.00 93.00 188 ILE A C 1
ATOM 1417 O O . ILE A 1 188 ? 10.616 6.250 -24.359 1.00 93.00 188 ILE A O 1
ATOM 1421 N N . ILE A 1 189 ? 10.558 7.947 -25.837 1.00 93.75 189 ILE A N 1
ATOM 1422 C CA . ILE A 1 189 ? 10.085 8.959 -24.886 1.00 93.75 189 ILE A CA 1
ATOM 1423 C C . ILE A 1 189 ? 8.716 8.557 -24.313 1.00 93.75 189 ILE A C 1
ATOM 1425 O O . ILE A 1 189 ? 8.515 8.611 -23.098 1.00 93.75 189 ILE A O 1
ATOM 1429 N N . ALA A 1 190 ? 7.795 8.079 -25.155 1.00 93.50 190 ALA A N 1
ATOM 1430 C CA . ALA A 1 190 ? 6.495 7.581 -24.712 1.00 93.50 190 ALA A CA 1
ATOM 1431 C C . ALA A 1 190 ? 6.625 6.363 -23.777 1.00 93.50 190 ALA A C 1
ATOM 1433 O O . ALA A 1 190 ? 5.966 6.313 -22.739 1.00 93.50 190 ALA A O 1
ATOM 1434 N N . LEU A 1 191 ? 7.511 5.408 -24.085 1.00 93.50 191 LEU A N 1
ATOM 1435 C CA . LEU A 1 191 ? 7.769 4.247 -23.223 1.00 93.50 191 LEU A CA 1
ATOM 1436 C C . LEU A 1 191 ? 8.368 4.645 -21.864 1.00 93.50 191 LEU A C 1
ATOM 1438 O O . LEU A 1 191 ? 8.007 4.055 -20.843 1.00 93.50 191 LEU A O 1
ATOM 1442 N N . ILE A 1 192 ? 9.241 5.657 -21.825 1.00 96.12 192 ILE A N 1
ATOM 1443 C CA . ILE A 1 192 ? 9.761 6.228 -20.572 1.00 96.12 192 ILE A CA 1
ATOM 1444 C C . ILE A 1 192 ? 8.605 6.787 -19.734 1.00 96.12 192 ILE A C 1
ATOM 1446 O O . ILE A 1 192 ? 8.486 6.452 -18.559 1.00 96.12 192 ILE A O 1
ATOM 1450 N N . ALA A 1 193 ? 7.715 7.581 -20.335 1.00 95.38 193 ALA A N 1
ATOM 1451 C CA . ALA A 1 193 ? 6.577 8.159 -19.621 1.00 95.38 193 ALA A CA 1
ATOM 1452 C C . ALA A 1 193 ? 5.619 7.084 -19.072 1.00 95.38 193 ALA A C 1
ATOM 1454 O O . ALA A 1 193 ? 5.234 7.132 -17.903 1.00 95.38 193 ALA A O 1
ATOM 1455 N N . VAL A 1 194 ? 5.276 6.082 -19.888 1.00 95.19 194 VAL A N 1
ATOM 1456 C CA . VAL A 1 194 ? 4.385 4.980 -19.490 1.00 95.19 194 VAL A CA 1
ATOM 1457 C C . VAL A 1 194 ? 5.010 4.138 -18.375 1.00 95.19 194 VAL A C 1
ATOM 1459 O O . VAL A 1 194 ? 4.353 3.864 -17.371 1.00 95.19 194 VAL A O 1
ATOM 1462 N N . SER A 1 195 ? 6.286 3.763 -18.507 1.00 96.75 195 SER A N 1
ATOM 1463 C CA . SER A 1 195 ? 6.983 2.984 -17.474 1.00 96.75 195 SER A CA 1
ATOM 1464 C C . SER A 1 195 ? 7.133 3.753 -16.160 1.00 96.75 195 SER A C 1
ATOM 1466 O O . SER A 1 195 ? 6.950 3.160 -15.098 1.00 96.75 195 SER A O 1
ATOM 1468 N N . ALA A 1 196 ? 7.375 5.067 -16.207 1.00 95.62 196 ALA A N 1
ATOM 1469 C CA . ALA A 1 196 ? 7.405 5.915 -15.017 1.00 95.62 196 ALA A CA 1
ATOM 1470 C C . ALA A 1 196 ? 6.043 5.969 -14.308 1.00 95.62 196 ALA A C 1
ATOM 1472 O O . ALA A 1 196 ? 5.984 5.813 -13.088 1.00 95.62 196 ALA A O 1
ATOM 1473 N N . LEU A 1 197 ? 4.951 6.144 -15.061 1.00 94.62 197 LEU A N 1
ATOM 1474 C CA . LEU A 1 197 ? 3.598 6.197 -14.506 1.00 94.62 197 LEU A CA 1
ATOM 1475 C C . LEU A 1 197 ? 3.217 4.878 -13.827 1.00 94.62 197 LEU A C 1
ATOM 1477 O O . LEU A 1 197 ? 2.782 4.886 -12.674 1.00 94.62 197 LEU A O 1
ATOM 1481 N N . PHE A 1 198 ? 3.422 3.744 -14.503 1.00 93.38 198 PHE A N 1
ATOM 1482 C CA . PHE A 1 198 ? 3.130 2.434 -13.920 1.00 93.38 198 PHE A CA 1
ATOM 1483 C C . PHE A 1 198 ? 4.061 2.097 -12.752 1.00 93.38 198 PHE A C 1
ATOM 1485 O O . PHE A 1 198 ? 3.591 1.589 -11.736 1.00 93.38 198 PHE A O 1
ATOM 1492 N N . GLY A 1 199 ? 5.350 2.436 -12.844 1.00 94.06 199 GLY A N 1
ATOM 1493 C CA . GLY A 1 199 ? 6.306 2.235 -11.755 1.00 94.06 199 GLY A CA 1
ATOM 1494 C C . GLY A 1 199 ? 5.924 3.003 -10.493 1.00 94.06 199 GLY A C 1
ATOM 1495 O O . GLY A 1 199 ? 5.886 2.417 -9.409 1.00 94.06 199 GLY A O 1
ATOM 1496 N N . LEU A 1 200 ? 5.560 4.282 -10.637 1.00 94.56 200 LEU A N 1
ATOM 1497 C CA . LEU A 1 200 ? 5.093 5.114 -9.528 1.00 94.56 200 LEU A CA 1
ATOM 1498 C C . LEU A 1 200 ? 3.781 4.584 -8.941 1.00 94.56 200 LEU A C 1
ATOM 1500 O O . LEU A 1 200 ? 3.666 4.451 -7.725 1.00 94.56 200 LEU A O 1
ATOM 1504 N N . PHE A 1 201 ? 2.810 4.242 -9.790 1.00 94.88 201 PHE A N 1
ATOM 1505 C CA . PHE A 1 201 ? 1.534 3.684 -9.349 1.00 94.88 201 PHE A CA 1
ATOM 1506 C C . PHE A 1 201 ? 1.724 2.383 -8.556 1.00 94.88 201 PHE A C 1
ATOM 1508 O O . PHE A 1 201 ? 1.215 2.259 -7.441 1.00 94.88 201 PHE A O 1
ATOM 1515 N N . SER A 1 202 ? 2.511 1.436 -9.079 1.00 94.38 202 SER A N 1
ATOM 1516 C CA . SER A 1 202 ? 2.821 0.183 -8.384 1.00 94.38 202 SER A CA 1
ATOM 1517 C C . SER A 1 202 ? 3.564 0.421 -7.066 1.00 94.38 202 SER A C 1
ATOM 1519 O O . SER A 1 202 ? 3.256 -0.235 -6.074 1.00 94.38 202 SER A O 1
ATOM 1521 N N . ALA A 1 203 ? 4.494 1.380 -7.016 1.00 94.38 203 ALA A N 1
ATOM 1522 C CA . ALA A 1 203 ? 5.221 1.721 -5.793 1.00 94.38 203 ALA A CA 1
ATOM 1523 C C . ALA A 1 203 ? 4.310 2.328 -4.713 1.00 94.38 203 ALA A C 1
ATOM 1525 O O . ALA A 1 203 ? 4.413 1.965 -3.541 1.00 94.38 203 ALA A O 1
ATOM 1526 N N . LEU A 1 204 ? 3.394 3.223 -5.096 1.00 94.62 204 LEU A N 1
ATOM 1527 C CA . LEU A 1 204 ? 2.424 3.825 -4.177 1.00 94.62 204 LEU A CA 1
ATOM 1528 C C . LEU A 1 204 ? 1.438 2.786 -3.635 1.00 94.62 204 LEU A C 1
ATOM 1530 O O . LEU A 1 204 ? 1.187 2.749 -2.427 1.00 94.62 204 LEU A O 1
ATOM 1534 N N . MET A 1 205 ? 0.935 1.910 -4.509 1.00 93.75 205 MET A N 1
ATOM 1535 C CA . MET A 1 205 ? 0.101 0.776 -4.110 1.00 93.75 205 MET A CA 1
ATOM 1536 C C . MET A 1 205 ? 0.845 -0.121 -3.116 1.00 93.75 205 MET A C 1
ATOM 1538 O O . MET A 1 205 ? 0.334 -0.378 -2.026 1.00 93.75 205 MET A O 1
ATOM 1542 N N . LEU A 1 206 ? 2.086 -0.517 -3.421 1.00 94.75 206 LEU A N 1
ATOM 1543 C CA . LEU A 1 206 ? 2.915 -1.309 -2.511 1.00 94.75 206 LEU A CA 1
ATOM 1544 C C . LEU A 1 206 ? 3.106 -0.609 -1.160 1.00 94.75 206 LEU A C 1
ATOM 1546 O O . LEU A 1 206 ? 2.926 -1.229 -0.116 1.00 94.75 206 LEU A O 1
ATOM 1550 N N . SER A 1 207 ? 3.427 0.687 -1.171 1.00 95.25 207 SER A N 1
ATOM 1551 C CA . SER A 1 207 ? 3.641 1.478 0.044 1.00 95.25 207 SER A CA 1
ATOM 1552 C C . SER A 1 207 ? 2.394 1.527 0.926 1.00 95.25 207 SER A C 1
ATOM 1554 O O . SER A 1 207 ? 2.483 1.320 2.138 1.00 95.25 207 SER A O 1
ATOM 1556 N N . THR A 1 208 ? 1.220 1.721 0.321 1.00 94.62 208 THR A N 1
ATOM 1557 C CA . THR A 1 208 ? -0.052 1.746 1.052 1.00 94.62 208 THR A CA 1
ATOM 1558 C C . THR A 1 208 ? -0.338 0.392 1.685 1.00 94.62 208 THR A C 1
ATOM 1560 O O . THR A 1 208 ? -0.672 0.327 2.865 1.00 94.62 208 THR A O 1
ATOM 1563 N N . HIS A 1 209 ? -0.129 -0.704 0.960 1.00 93.81 209 HIS A N 1
ATOM 1564 C CA . HIS A 1 209 ? -0.350 -2.029 1.524 1.00 93.81 209 HIS A CA 1
ATOM 1565 C C . HIS A 1 209 ? 0.676 -2.420 2.596 1.00 93.81 209 HIS A C 1
ATOM 1567 O O . HIS A 1 209 ? 0.298 -3.019 3.600 1.00 93.81 209 HIS A O 1
ATOM 1573 N N . ILE A 1 210 ? 1.944 -2.025 2.451 1.00 93.38 210 ILE A N 1
ATOM 1574 C CA . ILE A 1 210 ? 2.939 -2.177 3.521 1.00 93.38 210 ILE A CA 1
ATOM 1575 C C . ILE A 1 210 ? 2.491 -1.395 4.762 1.00 93.38 210 ILE A C 1
ATOM 1577 O O . ILE A 1 210 ? 2.547 -1.926 5.866 1.00 93.38 210 ILE A O 1
ATOM 1581 N N . ASN A 1 211 ? 1.998 -0.161 4.606 1.00 93.69 211 ASN A N 1
ATOM 1582 C CA . ASN A 1 211 ? 1.485 0.630 5.727 1.00 93.69 211 ASN A CA 1
ATOM 1583 C C . ASN A 1 211 ? 0.297 -0.061 6.421 1.00 93.69 211 ASN A C 1
ATOM 1585 O O . ASN A 1 211 ? 0.263 -0.146 7.651 1.00 93.69 211 ASN A O 1
ATOM 1589 N N . LEU A 1 212 ? -0.634 -0.616 5.643 1.00 91.69 212 LEU A N 1
ATOM 1590 C CA . LEU A 1 212 ? -1.767 -1.389 6.153 1.00 91.69 212 LEU A CA 1
ATOM 1591 C C . LEU A 1 212 ? -1.307 -2.617 6.958 1.00 91.69 212 LEU A C 1
ATOM 1593 O O . LEU A 1 212 ? -1.730 -2.787 8.099 1.00 91.69 212 LEU A O 1
ATOM 1597 N N . ILE A 1 213 ? -0.350 -3.395 6.443 1.00 91.50 213 ILE A N 1
ATOM 1598 C CA . ILE A 1 213 ? 0.226 -4.554 7.150 1.00 91.50 213 ILE A CA 1
ATOM 1599 C C . ILE A 1 213 ? 0.929 -4.123 8.442 1.00 91.50 213 ILE A C 1
ATOM 1601 O O . ILE A 1 213 ? 0.677 -4.674 9.512 1.00 91.50 213 ILE A O 1
ATOM 1605 N N . LEU A 1 214 ? 1.779 -3.094 8.379 1.00 90.44 214 LEU A N 1
ATOM 1606 C CA . LEU A 1 214 ? 2.515 -2.597 9.547 1.00 90.44 214 LEU A CA 1
ATOM 1607 C C . LEU A 1 214 ? 1.593 -2.020 10.628 1.00 90.44 214 LEU A C 1
ATOM 1609 O O . LEU A 1 214 ? 1.960 -1.996 11.806 1.00 90.44 214 LEU A O 1
ATOM 1613 N N . THR A 1 215 ? 0.411 -1.538 10.242 1.00 89.44 215 THR A N 1
ATOM 1614 C CA . THR A 1 215 ? -0.608 -1.045 11.175 1.00 89.44 215 THR A CA 1
ATOM 1615 C C . THR A 1 215 ? -1.591 -2.123 11.626 1.00 89.44 215 THR A C 1
ATOM 1617 O O . THR A 1 215 ? -2.357 -1.854 12.553 1.00 89.44 215 THR A O 1
ATOM 1620 N N . GLY A 1 216 ? -1.533 -3.327 11.048 1.00 88.62 216 GLY A N 1
ATOM 1621 C CA . GLY A 1 216 ? -2.454 -4.423 11.344 1.00 88.62 216 GLY A CA 1
ATOM 1622 C C . GLY A 1 216 ? -3.879 -4.147 10.885 1.00 88.62 216 GLY A C 1
ATOM 1623 O O . GLY A 1 216 ? -4.814 -4.519 11.585 1.00 88.62 216 GLY A O 1
ATOM 1624 N N . LYS A 1 217 ? -4.042 -3.418 9.775 1.00 89.19 217 LYS A N 1
ATOM 1625 C CA . LYS A 1 217 ? -5.344 -3.031 9.231 1.00 89.19 217 LYS A CA 1
ATOM 1626 C C . LYS A 1 217 ? -5.548 -3.655 7.867 1.00 89.19 217 LYS A C 1
ATOM 1628 O O . LYS A 1 217 ? -4.676 -3.589 7.005 1.00 89.19 217 LYS A O 1
ATOM 1633 N N . THR A 1 218 ? -6.743 -4.160 7.625 1.00 90.19 218 THR A N 1
ATOM 1634 C CA . THR A 1 218 ? -7.198 -4.448 6.266 1.00 90.19 218 THR A CA 1
ATOM 1635 C C . THR A 1 218 ? -7.587 -3.153 5.546 1.00 90.19 218 THR A C 1
ATOM 1637 O O . THR A 1 218 ? -7.872 -2.124 6.166 1.00 90.19 218 THR A O 1
ATOM 1640 N N . THR A 1 219 ? -7.646 -3.180 4.212 1.00 89.00 219 THR A N 1
ATOM 1641 C CA . THR A 1 219 ? -8.107 -2.024 3.424 1.00 89.00 219 THR A CA 1
ATOM 1642 C C . THR A 1 219 ? -9.531 -1.608 3.812 1.00 89.00 219 THR A C 1
ATOM 1644 O O . THR A 1 219 ? -9.811 -0.418 3.929 1.00 89.00 219 THR A O 1
ATOM 1647 N N . VAL A 1 220 ? -10.416 -2.571 4.094 1.00 87.88 220 VAL A N 1
ATOM 1648 C CA . VAL A 1 220 ? -11.800 -2.302 4.522 1.00 87.88 220 VAL A CA 1
ATOM 1649 C C . VAL A 1 220 ? -11.838 -1.631 5.897 1.00 87.88 220 VAL A C 1
ATOM 1651 O O . VAL A 1 220 ? -12.556 -0.652 6.083 1.00 87.88 220 VAL A O 1
ATOM 1654 N N . GLU A 1 221 ? -11.036 -2.110 6.848 1.00 85.25 221 GLU A N 1
ATOM 1655 C CA . GLU A 1 221 ? -10.909 -1.485 8.171 1.00 85.25 221 GLU A CA 1
ATOM 1656 C C . GLU A 1 221 ? -10.312 -0.078 8.080 1.00 85.25 221 GLU A C 1
ATOM 1658 O O . GLU A 1 221 ? -10.715 0.815 8.814 1.00 85.25 221 GLU A O 1
ATOM 1663 N N . SER A 1 222 ? -9.403 0.176 7.135 1.00 86.62 222 SER A N 1
ATOM 1664 C CA . SER A 1 222 ? -8.860 1.524 6.944 1.00 86.62 222 SER A CA 1
ATOM 1665 C C . SER A 1 222 ? -9.930 2.548 6.544 1.00 86.62 222 SER A C 1
ATOM 1667 O O . SER A 1 222 ? -9.866 3.695 6.989 1.00 86.62 222 SER A O 1
ATOM 1669 N N . PHE A 1 223 ? -10.942 2.128 5.772 1.00 88.81 223 PHE A N 1
ATOM 1670 C CA . PHE A 1 223 ? -12.074 2.983 5.419 1.00 88.81 223 PHE A CA 1
ATOM 1671 C C . PHE A 1 223 ? -13.001 3.216 6.612 1.00 88.81 223 PHE A C 1
ATOM 1673 O O . PHE A 1 223 ? -13.351 4.362 6.876 1.00 88.81 223 PHE A O 1
ATOM 1680 N N . LYS A 1 224 ? -13.312 2.171 7.390 1.00 85.19 224 LYS A N 1
ATOM 1681 C CA . LYS A 1 224 ? -14.136 2.304 8.604 1.00 85.19 224 LYS A CA 1
ATOM 1682 C C . LYS A 1 224 ? -13.523 3.268 9.619 1.00 85.19 224 LYS A C 1
ATOM 1684 O O . LYS A 1 224 ? -14.225 4.140 10.128 1.00 85.19 224 LYS A O 1
ATOM 1689 N N . ALA A 1 225 ? -12.211 3.182 9.836 1.00 82.06 225 ALA A N 1
ATOM 1690 C CA . ALA A 1 225 ? -11.500 4.089 10.729 1.00 82.06 225 ALA A CA 1
ATOM 1691 C C . ALA A 1 225 ? -11.605 5.552 10.270 1.00 82.06 225 ALA A C 1
ATOM 1693 O O . ALA A 1 225 ? -11.737 6.454 11.099 1.00 82.06 225 ALA A O 1
ATOM 1694 N N . ARG A 1 226 ? -11.549 5.796 8.954 1.00 88.56 226 ARG A N 1
ATOM 1695 C CA . ARG A 1 226 ? -11.703 7.140 8.385 1.00 88.56 226 ARG A CA 1
ATOM 1696 C C . ARG A 1 226 ? -13.130 7.650 8.554 1.00 88.56 226 ARG A C 1
ATOM 1698 O O . ARG A 1 226 ? -13.306 8.774 9.009 1.00 88.56 226 ARG A O 1
ATOM 1705 N N . ASP A 1 227 ? -14.125 6.825 8.244 1.00 88.00 227 ASP A N 1
ATOM 1706 C CA . ASP A 1 227 ? -15.537 7.196 8.357 1.00 88.00 227 ASP A CA 1
ATOM 1707 C C . ASP A 1 227 ? -15.908 7.528 9.808 1.00 88.00 227 ASP A C 1
ATOM 1709 O O . ASP A 1 227 ? -16.610 8.505 10.067 1.00 88.00 227 ASP A O 1
ATOM 1713 N N . GLN A 1 228 ? -15.376 6.774 10.772 1.00 85.38 228 GLN A N 1
ATOM 1714 C CA . GLN A 1 228 ? -15.534 7.087 12.188 1.00 85.38 228 GLN A CA 1
ATOM 1715 C C . GLN A 1 228 ? -14.883 8.427 12.548 1.00 85.38 228 GLN A C 1
ATOM 1717 O O . GLN A 1 228 ? -15.509 9.245 13.218 1.00 85.38 228 GLN A O 1
ATOM 1722 N N . GLN A 1 229 ? -13.649 8.678 12.103 1.00 87.88 229 GLN A N 1
ATOM 1723 C CA . GLN A 1 229 ? -12.975 9.948 12.369 1.00 87.88 229 GLN A CA 1
ATOM 1724 C C . GLN A 1 229 ? -13.752 11.129 11.765 1.00 87.88 229 GLN A C 1
ATOM 1726 O O . GLN A 1 229 ? -13.874 12.177 12.396 1.00 87.88 229 GLN A O 1
ATOM 1731 N N . GLU A 1 230 ? -14.333 10.958 10.576 1.00 91.38 230 GLU A N 1
ATOM 1732 C CA . GLU A 1 230 ? -15.222 11.952 9.973 1.00 91.38 230 GLU A CA 1
ATOM 1733 C C . GLU A 1 230 ? -16.509 12.150 10.783 1.00 91.38 230 GLU A C 1
ATOM 1735 O O . GLU A 1 230 ? -16.967 13.282 10.931 1.00 91.38 230 GLU A O 1
ATOM 1740 N N . GLN A 1 231 ? -17.103 11.084 11.326 1.00 89.62 231 GLN A N 1
ATOM 1741 C CA . GLN A 1 231 ? -18.278 11.182 12.198 1.00 89.62 231 GLN A CA 1
ATOM 1742 C C . GLN A 1 231 ? -17.959 11.909 13.508 1.00 89.62 231 GLN A C 1
ATOM 1744 O O . GLN A 1 231 ? -18.695 12.821 13.889 1.00 89.62 231 GLN A O 1
ATOM 1749 N N . GLU A 1 232 ? -16.853 11.564 14.167 1.00 87.75 232 GLU A N 1
ATOM 1750 C CA . GLU A 1 232 ? -16.362 12.262 15.359 1.00 87.75 232 GLU A CA 1
ATOM 1751 C C . GLU A 1 232 ? -16.114 13.744 15.063 1.00 87.75 232 GLU A C 1
ATOM 1753 O O . GLU A 1 232 ? -16.532 14.616 15.826 1.00 87.75 232 GLU A O 1
ATOM 1758 N N . ASP A 1 233 ? -15.512 14.050 13.914 1.00 89.88 233 ASP A N 1
ATOM 1759 C CA . ASP A 1 233 ? -15.246 15.422 13.495 1.00 89.88 233 ASP A CA 1
ATOM 1760 C C . ASP A 1 233 ? -16.528 16.198 13.188 1.00 89.88 233 ASP A C 1
ATOM 1762 O O . ASP A 1 233 ? -16.627 17.367 13.566 1.00 89.88 233 ASP A O 1
ATOM 1766 N N . ARG A 1 234 ? -17.544 15.556 12.596 1.00 90.19 234 ARG A N 1
ATOM 1767 C CA . ARG A 1 234 ? -18.877 16.149 12.397 1.00 90.19 234 ARG A CA 1
ATOM 1768 C C . ARG A 1 234 ? -19.574 16.436 13.725 1.00 90.19 234 ARG A C 1
ATOM 1770 O O . ARG A 1 234 ? -20.165 17.506 13.865 1.00 90.19 234 ARG A O 1
ATOM 1777 N N . ILE A 1 235 ? -19.486 15.533 14.703 1.00 88.50 235 ILE A N 1
ATOM 1778 C CA . ILE A 1 235 ? -20.048 15.738 16.050 1.00 88.50 235 ILE A CA 1
ATOM 1779 C C . ILE A 1 235 ? -19.346 16.917 16.732 1.00 88.50 235 ILE A C 1
ATOM 1781 O O . ILE A 1 235 ? -20.007 17.858 17.171 1.00 88.50 235 ILE A O 1
ATOM 1785 N N . LEU A 1 236 ? -18.010 16.934 16.726 1.00 89.25 236 LEU A N 1
ATOM 1786 C CA . LEU A 1 236 ? -17.220 18.033 17.286 1.00 89.25 236 LEU A CA 1
ATOM 1787 C C . LEU A 1 236 ? -17.485 19.359 16.564 1.00 89.25 236 LEU A C 1
ATOM 1789 O O . LEU A 1 236 ? -17.483 20.421 17.180 1.00 89.25 236 LEU A O 1
ATOM 1793 N N . GLN A 1 237 ? -17.699 19.336 15.251 1.00 91.62 237 GLN A N 1
ATOM 1794 C CA . GLN A 1 237 ? -18.040 20.524 14.475 1.00 91.62 237 GLN A CA 1
ATOM 1795 C C . GLN A 1 237 ? -19.451 21.032 14.777 1.00 91.62 237 GLN A C 1
ATOM 1797 O O . GLN A 1 237 ? -19.648 22.245 14.784 1.00 91.62 237 GLN A O 1
ATOM 1802 N N . LYS A 1 238 ? -20.408 20.142 15.055 1.00 90.00 238 LYS A N 1
ATOM 1803 C CA . LYS A 1 238 ? -21.763 20.517 15.470 1.00 90.00 238 LYS A CA 1
ATOM 1804 C C . LYS A 1 238 ? -21.775 21.153 16.862 1.00 90.00 238 LYS A C 1
ATOM 1806 O O . LYS A 1 238 ? -22.491 22.124 17.062 1.00 90.00 238 LYS A O 1
ATOM 1811 N N . GLU A 1 239 ? -20.979 20.633 17.795 1.00 91.12 239 GLU A N 1
ATOM 1812 C CA . GLU A 1 239 ? -20.946 21.118 19.183 1.00 91.12 239 GLU A CA 1
ATOM 1813 C C . GLU A 1 239 ? -20.126 22.407 19.351 1.00 91.12 239 GLU A C 1
ATOM 1815 O O . GLU A 1 239 ? -20.533 23.311 20.073 1.00 91.12 239 GLU A O 1
ATOM 1820 N N . TYR A 1 240 ? -19.000 22.527 18.641 1.00 92.38 240 TYR A N 1
ATOM 1821 C CA . TYR A 1 240 ? -18.056 23.640 18.797 1.00 92.38 240 TYR A CA 1
ATOM 1822 C C . TYR A 1 240 ? -18.057 24.623 17.604 1.00 92.38 240 TYR A C 1
ATOM 1824 O O . TYR A 1 240 ? -17.310 25.597 17.572 1.00 92.38 240 TYR A O 1
ATOM 1832 N N . GLY A 1 241 ? -18.863 24.405 16.566 1.00 91.06 241 GLY A N 1
ATOM 1833 C CA . GLY A 1 241 ? -18.856 25.237 15.355 1.00 91.06 241 GLY A CA 1
ATOM 1834 C C . GLY A 1 241 ? -17.583 25.088 14.500 1.00 91.06 241 GLY A C 1
ATOM 1835 O O . GLY A 1 241 ? -16.698 24.273 14.776 1.00 91.06 241 GLY A O 1
ATOM 1836 N N . TYR A 1 242 ? -17.485 25.850 13.403 1.00 87.25 242 TYR A N 1
ATOM 1837 C CA . TYR A 1 242 ? -16.431 25.660 12.388 1.00 87.25 242 TYR A CA 1
ATOM 1838 C C . TYR A 1 242 ? -15.157 26.485 12.633 1.00 87.25 242 TYR A C 1
ATOM 1840 O O . TYR A 1 242 ? -14.061 25.930 12.601 1.00 87.25 242 TYR A O 1
ATOM 1848 N N . PHE A 1 243 ? -15.284 27.791 12.894 1.00 84.00 243 PHE A N 1
ATOM 1849 C CA . PHE A 1 243 ? -14.156 28.722 12.746 1.00 84.00 243 PHE A CA 1
ATOM 1850 C C . PHE A 1 243 ? -13.393 29.060 14.040 1.00 84.00 243 PHE A C 1
ATOM 1852 O O . PHE A 1 243 ? -12.177 29.225 13.980 1.00 84.00 243 PHE A O 1
ATOM 1859 N N . TRP A 1 244 ? -14.046 29.119 15.209 1.00 79.25 244 TRP A N 1
ATOM 1860 C CA . TRP A 1 244 ? -13.448 29.776 16.391 1.00 79.25 244 TRP A CA 1
ATOM 1861 C C . TRP A 1 244 ? -13.113 28.866 17.585 1.00 79.25 244 TRP A C 1
ATOM 1863 O O . TRP A 1 244 ? -12.335 29.259 18.448 1.00 79.25 244 TRP A O 1
ATOM 1873 N N . HIS A 1 245 ? -13.566 27.609 17.604 1.00 86.12 245 HIS A N 1
ATOM 1874 C CA . HIS A 1 245 ? -13.381 26.710 18.761 1.00 86.12 245 HIS A CA 1
ATOM 1875 C C . HIS A 1 245 ? -12.395 25.559 18.500 1.00 86.12 245 HIS A C 1
ATOM 1877 O O . HIS A 1 245 ? -12.469 24.485 19.101 1.00 86.12 245 HIS A O 1
ATOM 1883 N N . ASN A 1 246 ? -11.412 25.767 17.618 1.00 93.00 246 ASN A N 1
ATOM 1884 C CA . ASN A 1 246 ? -10.393 24.751 17.328 1.00 93.00 246 ASN A CA 1
ATOM 1885 C C . ASN A 1 246 ? -9.564 24.365 18.565 1.00 93.00 246 ASN A C 1
ATOM 1887 O O . ASN A 1 246 ? -9.109 23.224 18.670 1.00 93.00 246 ASN A O 1
ATOM 1891 N N . GLN A 1 247 ? -9.387 25.281 19.525 1.00 93.56 247 GLN A N 1
ATOM 1892 C CA . GLN A 1 247 ? -8.709 24.960 20.781 1.00 93.56 247 GLN A CA 1
ATOM 1893 C C . GLN A 1 247 ? -9.527 24.007 21.659 1.00 93.56 247 GLN A C 1
ATOM 1895 O O . GLN A 1 247 ? -8.961 23.078 22.232 1.00 93.56 247 GLN A O 1
ATOM 1900 N N . GLU A 1 248 ? -10.844 24.192 21.740 1.00 92.19 248 GLU A N 1
ATOM 1901 C CA . GLU A 1 248 ? -11.720 23.329 22.538 1.00 92.19 248 GLU A CA 1
ATOM 1902 C C . GLU A 1 248 ? -11.822 21.932 21.931 1.00 92.19 248 GLU A C 1
ATOM 1904 O O . GLU A 1 248 ? -11.617 20.950 22.645 1.00 92.19 248 GLU A O 1
ATOM 1909 N N . LYS A 1 249 ? -11.954 21.832 20.600 1.00 92.12 249 LYS A N 1
ATOM 1910 C CA . LYS A 1 249 ? -11.870 20.551 19.877 1.00 92.12 249 LYS A CA 1
ATOM 1911 C C . LYS A 1 249 ? -10.569 19.807 20.179 1.00 92.12 249 LYS A C 1
ATOM 1913 O O . LYS A 1 249 ? -10.584 18.614 20.475 1.00 92.12 249 LYS A O 1
ATOM 1918 N N . ARG A 1 250 ? -9.425 20.508 20.166 1.00 93.06 250 ARG A N 1
ATOM 1919 C CA . ARG A 1 250 ? -8.123 19.918 20.530 1.00 93.06 250 ARG A CA 1
ATOM 1920 C C . ARG A 1 250 ? -8.089 19.457 21.988 1.00 93.06 250 ARG A C 1
ATOM 1922 O O . ARG A 1 250 ? -7.554 18.384 22.253 1.00 93.06 250 ARG A O 1
ATOM 1929 N N . LYS A 1 251 ? -8.674 20.218 22.925 1.00 95.00 251 LYS A N 1
ATOM 1930 C CA . LYS A 1 251 ? -8.785 19.822 24.342 1.00 95.00 251 LYS A CA 1
ATOM 1931 C C . LYS A 1 251 ? -9.659 18.576 24.515 1.00 95.00 251 LYS A C 1
ATOM 1933 O O . LYS A 1 251 ? -9.297 17.714 25.308 1.00 95.00 251 LYS A O 1
ATOM 1938 N N . VAL A 1 252 ? -10.766 18.453 23.779 1.00 91.56 252 VAL A N 1
ATOM 1939 C CA . VAL A 1 252 ? -11.630 17.258 23.801 1.00 91.56 252 VAL A CA 1
ATOM 1940 C C . VAL A 1 252 ? -10.904 16.048 23.229 1.00 91.56 252 VAL A C 1
ATOM 1942 O O . VAL A 1 252 ? -10.792 15.047 23.925 1.00 91.56 252 VAL A O 1
ATOM 1945 N N . ARG A 1 253 ? -10.299 16.157 22.039 1.00 92.06 253 ARG A N 1
ATOM 1946 C CA . ARG A 1 253 ? -9.500 15.061 21.462 1.00 92.06 253 ARG A CA 1
ATOM 1947 C C . ARG A 1 253 ? -8.343 14.647 22.373 1.00 92.06 253 ARG A C 1
ATOM 1949 O O . ARG A 1 253 ? -8.018 13.467 22.457 1.00 92.06 253 ARG A O 1
ATOM 1956 N N . ARG A 1 254 ? -7.728 15.605 23.078 1.00 93.69 254 ARG A N 1
ATOM 1957 C CA . ARG A 1 254 ? -6.697 15.318 24.082 1.00 93.69 254 ARG A CA 1
ATOM 1958 C C . ARG A 1 254 ? -7.271 14.545 25.272 1.00 93.69 254 ARG A C 1
ATOM 1960 O O . ARG A 1 254 ? -6.687 13.530 25.620 1.00 93.69 254 ARG A O 1
ATOM 1967 N N . ARG A 1 255 ? -8.417 14.959 25.827 1.00 92.19 255 ARG A N 1
ATOM 1968 C CA . ARG A 1 255 ? -9.109 14.228 26.905 1.00 92.19 255 ARG A CA 1
ATOM 1969 C C . ARG A 1 255 ? -9.518 12.822 26.473 1.00 92.19 255 ARG A C 1
ATOM 1971 O O . ARG A 1 255 ? -9.190 11.870 27.162 1.00 92.19 255 ARG A O 1
ATOM 1978 N N . TRP A 1 256 ? -10.103 12.661 25.286 1.00 90.25 256 TRP A N 1
ATOM 1979 C CA . TRP A 1 256 ? -10.408 11.336 24.734 1.00 90.25 256 TRP A CA 1
ATOM 1980 C C . TRP A 1 256 ? -9.152 10.481 24.565 1.00 90.25 256 TRP A C 1
ATOM 1982 O O . TRP A 1 256 ? -9.156 9.300 24.894 1.00 90.25 256 TRP A O 1
ATOM 1992 N N . LYS A 1 257 ? -8.040 11.070 24.116 1.00 90.44 257 LYS A N 1
ATOM 1993 C CA . LYS A 1 257 ? -6.752 10.372 24.040 1.00 90.44 257 LYS A CA 1
ATOM 1994 C C . LYS A 1 257 ? -6.174 10.035 25.419 1.00 90.44 257 LYS A C 1
ATOM 1996 O O . LYS A 1 257 ? -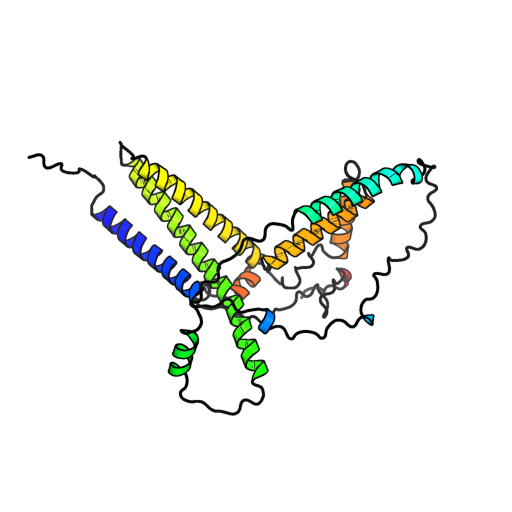5.465 9.044 25.547 1.00 90.44 257 LYS A O 1
ATOM 2001 N N . GLU A 1 258 ? -6.435 10.836 26.443 1.00 91.31 258 GLU A N 1
ATOM 2002 C CA . GLU A 1 258 ? -6.021 10.555 27.820 1.00 91.31 258 GLU A CA 1
ATOM 2003 C C . GLU A 1 258 ? -6.872 9.437 28.442 1.00 91.31 258 GLU A C 1
ATOM 2005 O O . GLU A 1 258 ? -6.308 8.526 29.047 1.00 91.31 258 GLU A O 1
ATOM 2010 N N . GLU A 1 259 ? -8.189 9.460 28.230 1.00 90.62 259 GLU A N 1
ATOM 2011 C CA . GLU A 1 259 ? -9.165 8.506 28.777 1.00 90.62 259 GLU A CA 1
ATOM 2012 C C . GLU A 1 259 ? -9.151 7.154 28.058 1.00 90.62 259 GLU A C 1
ATOM 2014 O O . GLU A 1 259 ? -9.165 6.112 28.707 1.00 90.62 259 GLU A O 1
ATOM 2019 N N . TRP A 1 260 ? -9.078 7.163 26.727 1.00 87.56 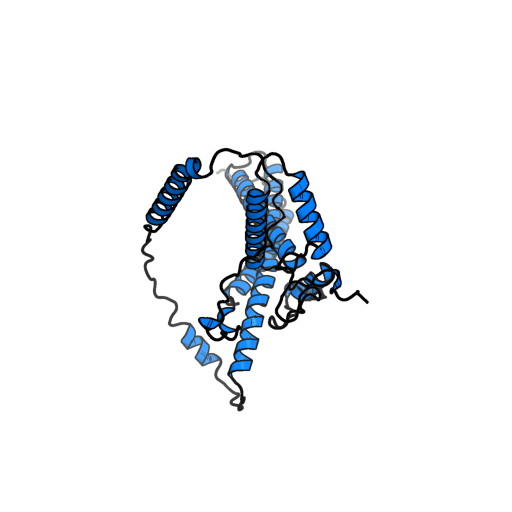260 TRP A N 1
ATOM 2020 C CA . TRP A 1 260 ? -9.171 5.977 25.862 1.00 87.56 260 TRP A CA 1
ATOM 2021 C C . TRP A 1 260 ? -7.852 5.649 25.158 1.00 87.56 260 TRP A C 1
ATOM 2023 O O . TRP A 1 260 ? -7.781 4.772 24.301 1.00 87.56 260 TRP A O 1
ATOM 2033 N N . GLY A 1 261 ? -6.790 6.402 25.452 1.00 87.62 261 GLY A N 1
ATOM 2034 C CA . GLY A 1 261 ? -5.457 6.181 24.893 1.00 87.62 261 GLY A CA 1
ATOM 2035 C C . GLY A 1 261 ? -5.291 6.517 23.406 1.00 87.62 261 GLY A C 1
ATOM 2036 O O . GLY A 1 261 ? -4.194 6.358 22.868 1.00 87.62 261 GLY A O 1
ATOM 2037 N N . GLY A 1 262 ? -6.344 7.003 22.738 1.00 84.31 262 GLY A N 1
ATOM 2038 C CA . GLY A 1 262 ? -6.323 7.382 21.321 1.00 84.31 262 GLY A CA 1
ATOM 2039 C C . GLY A 1 262 ? -6.139 6.200 20.369 1.00 84.31 262 GLY A C 1
ATOM 2040 O O . GLY A 1 262 ? -5.602 6.373 19.275 1.00 84.31 262 GLY A O 1
ATOM 2041 N N . SER A 1 263 ? -6.528 4.999 20.800 1.00 81.75 263 SER A N 1
ATOM 2042 C CA . SER A 1 263 ? -6.587 3.834 19.924 1.00 81.75 263 SER A CA 1
ATOM 2043 C C . SER A 1 263 ? -7.789 3.982 18.982 1.00 81.75 263 SER A C 1
ATOM 2045 O O . SER A 1 263 ? -8.876 4.240 19.480 1.00 81.75 263 SER A O 1
ATOM 2047 N N . PRO A 1 264 ? -7.650 3.849 17.650 1.00 80.12 264 PRO A N 1
ATOM 2048 C CA . PRO A 1 264 ? -8.809 3.838 16.750 1.00 80.12 264 PRO A CA 1
ATOM 2049 C C . PRO A 1 264 ? -9.647 2.563 16.962 1.00 80.12 264 PRO A C 1
ATOM 2051 O O . PRO A 1 264 ? -9.105 1.570 17.454 1.00 80.12 264 PRO A O 1
ATOM 2054 N N . VAL A 1 265 ? -10.934 2.551 16.565 1.00 73.06 265 VAL A N 1
ATOM 2055 C CA . VAL A 1 265 ? -11.843 1.407 16.861 1.00 73.06 265 VAL A CA 1
ATOM 2056 C C . VAL A 1 265 ? -11.300 0.136 16.237 1.00 73.06 265 VAL A C 1
ATOM 2058 O O . VAL A 1 265 ? -11.317 -0.928 16.852 1.00 73.06 265 VAL A O 1
ATOM 2061 N N . ASP A 1 266 ? -10.718 0.280 15.053 1.00 78.81 266 ASP A N 1
ATOM 2062 C CA . ASP A 1 266 ? -10.212 -0.835 14.268 1.00 78.81 266 ASP A CA 1
ATOM 2063 C C . ASP A 1 266 ? -8.812 -1.302 14.696 1.00 78.81 266 ASP A C 1
ATOM 2065 O O . ASP A 1 266 ? -8.247 -2.203 14.090 1.00 78.81 266 ASP A O 1
ATOM 2069 N N . ALA A 1 267 ? -8.223 -0.748 15.764 1.00 84.25 267 ALA A N 1
ATOM 2070 C CA . ALA A 1 267 ? -6.965 -1.264 16.317 1.00 84.25 267 ALA A CA 1
ATOM 2071 C C . ALA A 1 267 ? -7.145 -2.535 17.170 1.00 84.25 267 ALA A C 1
ATOM 2073 O O . ALA A 1 267 ? -6.228 -2.905 17.910 1.00 84.25 267 ALA A O 1
ATOM 2074 N N . ARG A 1 268 ? -8.293 -3.217 17.056 1.00 85.00 268 ARG A N 1
ATOM 2075 C CA . ARG A 1 268 ? -8.605 -4.465 17.767 1.00 85.00 268 ARG A CA 1
ATOM 2076 C C . ARG A 1 268 ? -7.563 -5.556 17.534 1.00 85.00 268 ARG A C 1
ATOM 2078 O O . ARG A 1 268 ? -7.275 -6.316 18.447 1.00 85.00 268 ARG A O 1
ATOM 2085 N N . TRP A 1 269 ? -6.969 -5.614 16.348 1.00 87.50 269 TRP A N 1
ATOM 2086 C CA . TRP A 1 269 ? -6.005 -6.659 15.981 1.00 87.50 269 TRP A CA 1
ATOM 2087 C C . TRP A 1 269 ? -4.549 -6.206 16.091 1.00 87.50 269 TRP A C 1
ATOM 2089 O O . TRP A 1 269 ? -3.627 -6.993 15.898 1.00 87.50 269 TRP A O 1
ATOM 2099 N N . ARG A 1 270 ? -4.313 -4.932 16.419 1.00 88.56 270 ARG A N 1
ATOM 2100 C CA . ARG A 1 270 ? -2.963 -4.381 16.498 1.00 88.56 270 ARG A CA 1
ATOM 2101 C C . ARG A 1 270 ? -2.338 -4.720 17.846 1.00 88.56 270 ARG A C 1
ATOM 2103 O O . ARG A 1 270 ? -2.756 -4.186 18.869 1.00 88.56 270 ARG A O 1
ATOM 2110 N N . HIS A 1 271 ? -1.281 -5.526 17.848 1.00 88.38 271 HIS A N 1
ATOM 2111 C CA . HIS A 1 271 ? -0.531 -5.836 19.063 1.00 88.38 271 HIS A CA 1
ATOM 2112 C C . HIS A 1 271 ? 0.989 -5.783 18.851 1.00 88.38 271 HIS A C 1
ATOM 2114 O O . HIS A 1 271 ? 1.524 -6.224 17.838 1.00 88.38 271 HIS A O 1
ATOM 2120 N N . GLY A 1 272 ? 1.721 -5.297 19.855 1.00 90.19 272 GLY A N 1
ATOM 2121 C CA . GLY A 1 272 ? 3.186 -5.264 19.828 1.00 90.19 272 GLY A CA 1
ATOM 2122 C C . GLY A 1 272 ? 3.780 -4.216 18.875 1.00 90.19 272 GLY A C 1
ATOM 2123 O O . GLY A 1 272 ? 3.172 -3.185 18.589 1.00 90.19 272 GLY A O 1
ATOM 2124 N N . SER A 1 273 ? 5.018 -4.453 18.434 1.00 93.19 273 SER A N 1
ATOM 2125 C CA . SER A 1 273 ? 5.733 -3.565 17.509 1.00 93.19 273 SER A CA 1
ATOM 2126 C C . SER A 1 273 ? 5.340 -3.829 16.052 1.00 93.19 273 SER A C 1
ATOM 2128 O O . SER A 1 273 ? 4.934 -4.935 15.707 1.00 93.19 273 SER A O 1
ATOM 2130 N N . SER A 1 274 ? 5.531 -2.852 15.157 1.00 92.88 274 SER A N 1
ATOM 2131 C CA . SER A 1 274 ? 5.243 -3.022 13.719 1.00 92.88 274 SER A CA 1
ATOM 2132 C C . SER A 1 274 ? 5.995 -4.205 13.095 1.00 92.88 274 SER A C 1
ATOM 2134 O O . SER A 1 274 ? 5.510 -4.830 12.159 1.00 92.88 274 SER A O 1
ATOM 2136 N N . ARG A 1 275 ? 7.164 -4.553 13.650 1.00 93.62 275 ARG A N 1
ATOM 2137 C CA . ARG A 1 275 ? 7.921 -5.747 13.264 1.00 93.62 275 ARG A CA 1
ATOM 2138 C C . ARG A 1 275 ? 7.202 -7.043 13.641 1.00 93.62 275 ARG A C 1
ATOM 2140 O O . ARG A 1 275 ? 7.214 -7.965 12.842 1.00 93.62 275 ARG A O 1
ATOM 2147 N N . HIS A 1 276 ? 6.570 -7.115 14.814 1.00 91.00 276 HIS A N 1
ATOM 2148 C CA . HIS A 1 276 ? 5.781 -8.293 15.196 1.00 91.00 276 HIS A CA 1
ATOM 2149 C C . HIS A 1 276 ? 4.577 -8.480 14.272 1.00 91.00 276 HIS A C 1
ATOM 2151 O O . HIS A 1 276 ? 4.318 -9.605 13.862 1.00 91.00 276 HIS A O 1
ATOM 2157 N N . MET A 1 277 ? 3.898 -7.389 13.899 1.00 90.31 277 MET A N 1
ATOM 2158 C CA . MET A 1 277 ? 2.810 -7.441 12.913 1.00 90.31 277 MET A CA 1
ATOM 2159 C C . MET A 1 277 ? 3.316 -7.948 11.556 1.00 90.31 277 MET A C 1
ATOM 2161 O O . MET A 1 277 ? 2.722 -8.838 10.959 1.00 90.31 277 MET A O 1
ATOM 2165 N N . TRP A 1 278 ? 4.465 -7.442 11.096 1.00 91.75 278 TRP A N 1
ATOM 2166 C CA . TRP A 1 278 ? 5.091 -7.917 9.861 1.00 91.75 278 TRP A CA 1
ATOM 2167 C C . TRP A 1 278 ? 5.473 -9.400 9.923 1.00 91.75 278 TRP A C 1
ATOM 2169 O O . TRP A 1 278 ? 5.196 -10.144 8.990 1.00 91.75 278 TRP A O 1
ATOM 2179 N N . GLU A 1 279 ? 6.103 -9.844 11.012 1.00 91.62 279 GLU A N 1
ATOM 2180 C CA . GLU A 1 279 ? 6.511 -11.242 11.194 1.00 91.62 279 GLU A CA 1
ATOM 2181 C C . GLU A 1 279 ? 5.317 -12.194 11.341 1.00 91.62 279 GLU A C 1
ATOM 2183 O O . GLU A 1 279 ? 5.436 -13.364 10.984 1.00 91.62 279 GLU A O 1
ATOM 2188 N N . GLN A 1 280 ? 4.179 -11.712 11.845 1.00 88.44 280 GLN A N 1
ATOM 2189 C CA . GLN A 1 280 ? 2.932 -12.471 11.905 1.00 88.44 280 GLN A CA 1
ATOM 2190 C C . GLN A 1 280 ? 2.358 -12.722 10.506 1.00 88.44 280 GLN A C 1
ATOM 2192 O O . GLN A 1 280 ? 1.975 -13.851 10.209 1.00 88.44 280 GLN A O 1
ATOM 2197 N N . GLU A 1 281 ? 2.347 -11.699 9.649 1.00 87.12 281 GLU A N 1
ATOM 2198 C CA . GLU A 1 281 ? 1.801 -11.801 8.290 1.00 87.12 281 GLU A CA 1
ATOM 2199 C C . GLU A 1 281 ? 2.776 -12.490 7.323 1.00 87.12 281 GLU A C 1
ATOM 2201 O O . GLU A 1 281 ? 2.427 -13.454 6.646 1.00 87.12 281 GLU A O 1
ATOM 2206 N N . MET A 1 282 ? 4.030 -12.036 7.277 1.00 88.56 282 MET A N 1
ATOM 2207 C CA . MET A 1 282 ? 5.021 -12.491 6.292 1.00 88.56 282 MET A CA 1
ATOM 2208 C C . MET A 1 282 ? 5.849 -13.683 6.784 1.00 88.56 282 MET A C 1
ATOM 2210 O O . MET A 1 282 ? 6.460 -14.394 5.988 1.00 88.56 282 MET A O 1
ATOM 2214 N N . GLY A 1 283 ? 5.903 -13.908 8.095 1.00 90.62 283 GLY A N 1
ATOM 2215 C CA . GLY A 1 283 ? 6.773 -14.896 8.721 1.00 90.62 283 GLY A CA 1
ATOM 2216 C C . GLY A 1 283 ? 8.103 -14.324 9.220 1.00 90.62 283 GLY A C 1
ATOM 2217 O O . GLY A 1 283 ? 8.536 -13.226 8.866 1.00 90.62 283 GLY A O 1
ATOM 2218 N N . LYS A 1 284 ? 8.798 -15.109 10.051 1.00 91.94 284 LYS A N 1
ATOM 2219 C CA . LYS A 1 284 ? 10.066 -14.706 10.694 1.00 91.94 284 LYS A CA 1
ATOM 2220 C C . LYS A 1 284 ? 11.276 -14.694 9.755 1.00 91.94 284 LYS A C 1
ATOM 2222 O O . LYS A 1 284 ? 12.275 -14.047 10.052 1.00 91.94 284 LYS A O 1
ATOM 2227 N N . GLY A 1 285 ? 11.220 -15.453 8.662 1.00 91.19 285 GLY A N 1
ATOM 2228 C CA . GLY A 1 285 ? 12.337 -15.632 7.735 1.00 91.19 285 GLY A CA 1
ATOM 2229 C C . GLY A 1 285 ? 12.043 -15.051 6.359 1.00 91.19 285 GLY A C 1
ATOM 2230 O O . GLY A 1 285 ? 10.917 -15.140 5.883 1.00 91.19 285 GLY A O 1
ATOM 2231 N N . TRP A 1 286 ? 13.078 -14.546 5.687 1.00 89.69 286 TRP A N 1
ATOM 2232 C CA . TRP A 1 286 ? 12.972 -13.965 4.343 1.00 89.69 286 TRP A CA 1
ATOM 2233 C C . TRP A 1 286 ? 12.414 -14.945 3.292 1.00 89.69 286 TRP A C 1
ATOM 2235 O O . TRP A 1 286 ? 11.674 -14.542 2.403 1.00 89.69 286 TRP A O 1
ATOM 2245 N N . LEU A 1 287 ? 12.704 -16.249 3.418 1.00 84.94 287 LEU A N 1
ATOM 2246 C CA . LEU A 1 287 ? 12.106 -17.291 2.568 1.00 84.94 287 LEU A CA 1
ATOM 2247 C C . LEU A 1 287 ? 10.602 -17.461 2.826 1.00 84.94 287 LEU A C 1
ATOM 2249 O O . LEU A 1 287 ? 9.848 -17.781 1.907 1.00 84.94 287 LEU A O 1
ATOM 2253 N N . GLY A 1 288 ? 10.162 -17.233 4.068 1.00 81.69 288 GLY A N 1
ATOM 2254 C CA . GLY A 1 288 ? 8.745 -17.223 4.433 1.00 81.69 288 GLY A CA 1
ATOM 2255 C C . GLY A 1 288 ? 7.993 -16.119 3.699 1.00 81.69 288 GLY A C 1
ATOM 2256 O O . GLY A 1 288 ? 6.923 -16.381 3.157 1.00 81.69 288 GLY A O 1
ATOM 2257 N N . TRP A 1 289 ? 8.632 -14.955 3.536 1.00 85.94 289 TRP A N 1
ATOM 2258 C CA . TRP A 1 289 ? 8.040 -13.788 2.876 1.00 85.94 289 TRP A CA 1
ATOM 2259 C C . TRP A 1 289 ? 7.652 -14.070 1.419 1.00 85.94 289 TRP A C 1
ATOM 2261 O O . TRP A 1 289 ? 6.722 -13.460 0.899 1.00 85.94 289 TRP A O 1
ATOM 2271 N N . ILE A 1 290 ? 8.343 -15.008 0.765 1.00 81.12 290 ILE A N 1
ATOM 2272 C CA . ILE A 1 290 ? 8.103 -15.377 -0.636 1.00 81.12 290 ILE A CA 1
ATOM 2273 C C . ILE A 1 290 ? 7.105 -16.540 -0.754 1.00 81.12 290 ILE A C 1
ATOM 2275 O O . ILE A 1 290 ? 6.366 -16.630 -1.738 1.00 81.12 290 ILE A O 1
ATOM 2279 N N . CYS A 1 291 ? 7.085 -17.460 0.217 1.00 73.12 291 CYS A N 1
ATOM 2280 C CA . CYS A 1 291 ? 6.501 -18.784 -0.002 1.00 73.12 291 CYS A CA 1
ATOM 2281 C C . CYS A 1 291 ? 5.452 -19.248 1.012 1.00 73.12 291 CYS A C 1
ATOM 2283 O O . CYS A 1 291 ? 4.741 -20.195 0.670 1.00 73.12 291 CYS A O 1
ATOM 2285 N N . ARG A 1 292 ? 5.346 -18.689 2.229 1.00 74.31 292 ARG A N 1
ATOM 2286 C CA . ARG A 1 292 ? 4.471 -19.279 3.261 1.00 74.31 292 ARG A CA 1
ATOM 2287 C C . ARG A 1 292 ? 3.819 -18.251 4.199 1.00 74.31 292 ARG A C 1
ATOM 2289 O O . ARG A 1 292 ? 4.549 -17.659 4.992 1.00 74.31 292 ARG A O 1
ATOM 2296 N N . PRO A 1 293 ? 2.474 -18.123 4.211 1.00 70.50 293 PRO A N 1
ATOM 2297 C CA . PRO A 1 293 ? 1.777 -17.529 5.353 1.00 70.50 293 PRO A CA 1
ATOM 2298 C C . PRO A 1 293 ? 2.052 -18.352 6.617 1.00 70.50 293 PRO A C 1
ATOM 2300 O O . PRO A 1 293 ? 2.062 -19.584 6.567 1.00 70.50 293 PRO A O 1
ATOM 2303 N N . LEU A 1 294 ? 2.284 -17.680 7.748 1.00 70.00 294 LEU A N 1
ATOM 2304 C CA . LEU A 1 294 ? 2.492 -18.336 9.048 1.00 70.00 294 LEU A CA 1
ATOM 2305 C C . LEU A 1 294 ? 1.207 -18.450 9.891 1.00 70.00 294 LEU A C 1
ATOM 2307 O O . LEU A 1 294 ? 1.225 -19.131 10.914 1.00 70.00 294 LEU A O 1
ATOM 2311 N N . GLY A 1 295 ? 0.116 -17.794 9.483 1.00 73.69 295 GLY A N 1
ATOM 2312 C CA . GLY A 1 295 ? -1.150 -17.752 10.219 1.00 73.69 295 GLY A CA 1
ATOM 2313 C C . GLY A 1 295 ? -2.194 -18.744 9.705 1.00 73.69 295 GLY A C 1
ATOM 2314 O O . GLY A 1 295 ? -2.245 -19.054 8.518 1.00 73.69 295 GLY A O 1
ATOM 2315 N N . ASP A 1 296 ? -3.064 -19.198 10.606 1.00 77.44 296 ASP A N 1
ATOM 2316 C CA . ASP A 1 296 ? -4.251 -19.998 10.277 1.00 77.44 296 ASP A CA 1
ATOM 2317 C C . ASP A 1 296 ? -5.395 -19.160 9.670 1.00 77.44 296 ASP A C 1
ATOM 2319 O O . ASP A 1 296 ? -6.394 -19.708 9.210 1.00 77.44 296 ASP A O 1
ATOM 2323 N N . GLY A 1 297 ? -5.257 -17.828 9.669 1.00 77.62 297 GLY A N 1
ATOM 2324 C CA . GLY A 1 297 ? -6.264 -16.888 9.175 1.00 77.62 297 GLY A CA 1
ATOM 2325 C C . GLY A 1 297 ? -7.548 -16.849 10.012 1.00 77.62 297 GLY A C 1
ATOM 2326 O O . GLY A 1 297 ? -8.481 -16.138 9.647 1.00 77.62 297 GLY A O 1
ATOM 2327 N N . LEU A 1 298 ? -7.608 -17.603 11.115 1.00 77.75 298 LEU A N 1
ATOM 2328 C CA . LEU A 1 298 ? -8.784 -17.746 11.974 1.00 77.75 298 LEU A CA 1
ATOM 2329 C C . LEU A 1 298 ? -8.558 -17.134 13.353 1.00 77.75 298 LEU A C 1
ATOM 2331 O O . LEU A 1 298 ? -9.459 -16.495 13.896 1.00 77.75 298 LEU A O 1
ATOM 2335 N N . HIS A 1 299 ? -7.367 -17.312 13.923 1.00 80.12 299 HIS A N 1
ATOM 2336 C CA . HIS A 1 299 ? -7.074 -16.882 15.281 1.00 80.12 299 HIS A CA 1
ATOM 2337 C C . HIS A 1 299 ? -6.126 -15.689 15.260 1.00 80.12 299 HIS A C 1
ATOM 2339 O O . HIS A 1 299 ? -4.903 -15.815 15.194 1.00 80.12 299 HIS A O 1
ATOM 2345 N N . PHE A 1 300 ? -6.707 -14.498 15.380 1.00 83.44 300 PHE A N 1
ATOM 2346 C CA . PHE A 1 300 ? -5.952 -13.275 15.617 1.00 83.44 300 PHE A CA 1
ATOM 2347 C C . PHE A 1 300 ? -5.854 -13.027 17.111 1.00 83.44 300 PHE A C 1
ATOM 2349 O O . PHE A 1 300 ? -6.841 -13.094 17.848 1.00 83.44 300 PHE A O 1
ATOM 2356 N N . ARG A 1 301 ? -4.647 -12.714 17.579 1.00 85.88 301 ARG A N 1
ATOM 2357 C CA . ARG A 1 301 ? -4.464 -12.272 18.956 1.00 85.88 301 ARG A CA 1
ATOM 2358 C C . ARG A 1 301 ? -5.161 -10.919 19.111 1.00 85.88 301 ARG A C 1
ATOM 2360 O O . ARG A 1 301 ? -4.808 -9.953 18.444 1.00 85.88 301 ARG A O 1
ATOM 2367 N N . SER A 1 302 ? -6.150 -10.856 19.997 1.00 88.00 302 SER A N 1
ATOM 2368 C CA . SER A 1 302 ? -6.837 -9.600 20.295 1.00 88.00 302 SER A CA 1
ATOM 2369 C C . SER A 1 302 ? -5.897 -8.629 21.014 1.00 88.00 302 SER A C 1
ATOM 2371 O O . SER A 1 302 ? -5.070 -9.030 21.842 1.00 88.00 302 SER A O 1
ATOM 2373 N N . ASN A 1 303 ? -6.018 -7.346 20.695 1.00 90.75 303 ASN A N 1
ATOM 2374 C CA . ASN A 1 303 ? -5.329 -6.272 21.386 1.00 90.75 303 ASN A CA 1
ATOM 2375 C C . ASN A 1 303 ? -5.842 -6.199 22.838 1.00 90.75 303 ASN A C 1
ATOM 2377 O O . ASN A 1 303 ? -7.048 -6.068 23.048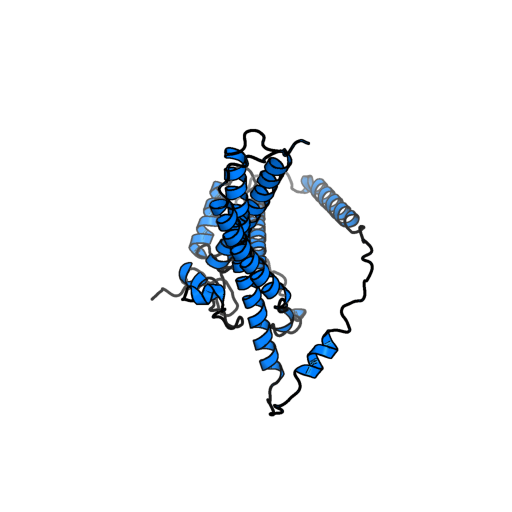 1.00 90.75 303 ASN A O 1
ATOM 2381 N N . PRO A 1 304 ? -4.951 -6.238 23.846 1.00 91.62 304 PRO A N 1
ATOM 2382 C CA . PRO A 1 304 ? -5.339 -6.222 25.257 1.00 91.62 304 PRO A CA 1
ATOM 2383 C C . PRO A 1 304 ? -6.073 -4.949 25.714 1.00 91.62 304 PRO A C 1
ATOM 2385 O O . PRO A 1 304 ? -6.566 -4.906 26.836 1.00 91.62 304 PRO A O 1
ATOM 2388 N N . HIS A 1 305 ? -6.115 -3.897 24.892 1.00 90.19 305 HIS A N 1
ATOM 2389 C CA . HIS A 1 305 ? -6.852 -2.663 25.187 1.00 90.19 305 HIS A CA 1
ATOM 2390 C C . HIS A 1 305 ? -8.354 -2.767 24.876 1.00 90.19 305 HIS A C 1
ATOM 2392 O O . HIS A 1 305 ? -9.102 -1.824 25.135 1.00 90.19 305 HIS A O 1
ATOM 2398 N N . PHE A 1 306 ? -8.786 -3.887 24.300 1.00 89.88 306 PHE A N 1
ATOM 2399 C CA . PHE A 1 306 ? -10.179 -4.174 23.999 1.00 89.88 306 PHE A CA 1
ATOM 2400 C C . PHE A 1 306 ? -10.674 -5.299 24.903 1.00 89.88 306 PHE A C 1
ATOM 2402 O O . PHE A 1 306 ? -9.934 -6.238 25.205 1.00 89.88 306 PHE A O 1
ATOM 2409 N N . GLY A 1 307 ? -11.927 -5.198 25.338 1.00 88.75 307 GLY A N 1
ATOM 2410 C CA . GLY A 1 307 ? -12.561 -6.243 26.128 1.00 88.75 307 GLY A CA 1
ATOM 2411 C C . GLY A 1 307 ? -12.944 -7.473 25.288 1.00 88.75 307 GLY A C 1
ATOM 2412 O O . GLY A 1 307 ? -12.743 -7.488 24.067 1.00 88.75 307 GLY A O 1
ATOM 2413 N N . PRO A 1 308 ? -13.484 -8.530 25.919 1.00 86.62 308 PRO A N 1
ATOM 2414 C CA . PRO A 1 308 ? -13.820 -9.790 25.252 1.00 86.62 308 PRO A CA 1
ATOM 2415 C C . PRO A 1 308 ? -14.833 -9.652 24.108 1.00 86.62 308 PRO A C 1
ATOM 2417 O O . PRO A 1 308 ? -14.809 -10.456 23.177 1.00 86.62 308 PRO A O 1
ATOM 2420 N N . HIS A 1 309 ? -15.697 -8.634 24.144 1.00 83.62 309 HIS A N 1
ATOM 2421 C CA . HIS A 1 309 ? -16.686 -8.350 23.099 1.00 83.62 309 HIS A CA 1
ATOM 2422 C C . HIS A 1 309 ? -16.214 -7.251 22.129 1.00 83.62 309 HIS A C 1
ATOM 2424 O O . HIS A 1 309 ? -16.942 -6.843 21.219 1.00 83.62 309 HIS A O 1
ATOM 2430 N N . GLY A 1 310 ? -14.961 -6.808 22.267 1.00 82.69 310 GLY A N 1
ATOM 2431 C CA . GLY A 1 310 ? -14.361 -5.764 21.450 1.00 82.69 310 GLY A CA 1
ATOM 2432 C C . GLY A 1 310 ? -14.810 -4.348 21.813 1.00 82.69 310 GLY A C 1
ATOM 2433 O O . GLY A 1 310 ? -14.661 -3.436 20.996 1.00 82.69 310 GLY A O 1
ATOM 2434 N N . GLU A 1 311 ? -15.355 -4.179 23.014 1.00 84.75 311 GLU A N 1
ATOM 2435 C CA . GLU A 1 311 ? -15.574 -2.905 23.677 1.00 84.75 311 GLU A CA 1
ATOM 2436 C C . GLU A 1 311 ? -14.244 -2.209 23.971 1.00 84.75 311 GLU A C 1
ATOM 2438 O O . GLU A 1 311 ? -13.211 -2.841 24.207 1.00 84.75 311 GLU A O 1
ATOM 2443 N N . TRP A 1 312 ? -14.268 -0.881 23.947 1.00 84.19 312 TRP A N 1
ATOM 2444 C CA . TRP A 1 312 ? -13.111 -0.089 24.330 1.00 84.19 312 TRP A CA 1
ATOM 2445 C C . TRP A 1 312 ? -12.938 -0.152 25.841 1.00 84.19 312 TRP A C 1
ATOM 2447 O O . TRP A 1 312 ? -13.881 0.124 26.582 1.00 84.19 312 TRP A O 1
ATOM 2457 N N . LEU A 1 313 ? -11.731 -0.468 26.305 1.00 89.94 313 LEU A N 1
ATOM 2458 C CA . LEU A 1 313 ? -11.393 -0.321 27.714 1.00 89.94 313 LEU A CA 1
ATOM 2459 C C . LEU A 1 313 ? -10.840 1.081 27.953 1.00 89.94 313 LEU A C 1
ATOM 2461 O O . LEU A 1 313 ? -10.041 1.598 27.162 1.00 89.94 313 LEU A O 1
ATOM 2465 N N . MET A 1 314 ? -11.237 1.697 29.065 1.00 91.38 314 MET A N 1
ATOM 2466 C CA . MET A 1 314 ? -10.602 2.932 29.512 1.00 91.38 314 MET A CA 1
ATOM 2467 C C . MET A 1 314 ? -9.132 2.659 29.839 1.00 91.38 314 MET A C 1
ATOM 2469 O O . MET A 1 314 ? -8.777 1.590 30.329 1.00 91.38 314 MET A O 1
ATOM 2473 N N . LYS A 1 315 ? -8.265 3.655 29.644 1.00 92.00 315 LYS A N 1
ATOM 2474 C CA . LYS A 1 315 ? -6.814 3.554 29.863 1.00 92.00 315 LYS A CA 1
ATOM 2475 C C . LYS A 1 315 ? -6.437 3.072 31.268 1.00 92.00 315 LYS A C 1
ATOM 2477 O O . LYS A 1 315 ? -5.404 2.434 31.444 1.00 92.00 315 LYS A O 1
ATOM 2482 N N . LYS A 1 316 ? -7.270 3.373 32.269 1.00 93.75 316 LYS A N 1
ATOM 2483 C CA . LYS A 1 316 ? -7.110 2.913 33.661 1.00 93.75 316 LYS A CA 1
ATOM 2484 C C . LYS A 1 316 ? -7.281 1.394 33.823 1.00 93.75 316 LYS A C 1
ATOM 2486 O O . LYS A 1 316 ? -6.668 0.824 34.722 1.00 93.75 316 LYS A O 1
ATOM 2491 N N . ASP A 1 317 ? -8.073 0.779 32.947 1.00 93.88 317 ASP A N 1
ATOM 2492 C CA . ASP A 1 317 ? -8.421 -0.645 32.952 1.00 93.88 317 ASP A CA 1
ATOM 2493 C C . ASP A 1 317 ? -7.533 -1.442 31.987 1.00 93.88 317 ASP A C 1
ATOM 2495 O O . ASP A 1 317 ? -7.640 -2.663 31.888 1.00 93.88 317 ASP A O 1
ATOM 2499 N N . TRP A 1 318 ? -6.628 -0.764 31.272 1.00 92.75 318 TRP A N 1
ATOM 2500 C CA . TRP A 1 318 ? -5.647 -1.434 30.435 1.00 92.75 318 TRP A CA 1
ATOM 2501 C C . TRP A 1 318 ? -4.728 -2.290 31.305 1.00 92.75 318 TRP A C 1
ATOM 2503 O O . TRP A 1 318 ? -4.288 -1.839 32.372 1.00 92.75 318 TRP A O 1
ATOM 2513 N N . PRO A 1 319 ? -4.380 -3.507 30.858 1.00 92.12 319 PRO A N 1
ATOM 2514 C CA . PRO A 1 319 ? -3.432 -4.322 31.590 1.00 92.12 319 PRO A CA 1
ATOM 2515 C C . PRO A 1 319 ? -2.112 -3.561 31.680 1.00 92.12 319 PRO A C 1
ATOM 2517 O O . PRO A 1 319 ? -1.505 -3.204 30.669 1.00 92.12 319 PRO A O 1
ATOM 2520 N N . ARG A 1 320 ? -1.678 -3.284 32.912 1.00 90.12 320 ARG A N 1
ATOM 2521 C CA . ARG A 1 320 ? -0.374 -2.673 33.174 1.00 90.12 320 ARG A CA 1
ATOM 2522 C C . ARG A 1 320 ? 0.670 -3.662 32.664 1.00 90.12 320 ARG A C 1
ATOM 2524 O O . ARG A 1 320 ? 0.771 -4.764 33.199 1.00 90.12 320 ARG A O 1
ATOM 2531 N N . GLY A 1 321 ? 1.333 -3.313 31.562 1.00 75.69 321 GLY A N 1
ATOM 2532 C CA . GLY A 1 321 ? 2.251 -4.211 30.862 1.00 75.69 321 GLY A CA 1
ATOM 2533 C C . GLY A 1 321 ? 3.286 -4.826 31.809 1.00 75.69 321 GLY A C 1
ATOM 2534 O O . GLY A 1 321 ? 3.805 -4.133 32.684 1.00 75.69 321 GLY A O 1
ATOM 2535 N N . LYS A 1 322 ? 3.532 -6.129 31.624 1.00 44.47 322 LYS A N 1
ATOM 2536 C CA . LYS A 1 322 ? 4.729 -6.833 32.102 1.00 44.47 322 LYS A CA 1
ATOM 2537 C C . LYS A 1 322 ? 5.947 -6.415 31.290 1.00 44.47 322 LYS A C 1
ATOM 2539 O O . LYS A 1 322 ? 5.759 -6.156 30.078 1.00 44.47 322 LYS A O 1
#

Radius of gyration: 29.46 Å; chains: 1; bounding box: 66×79×88 Å

pLDDT: mean 74.64, std 18.54, range [34.47, 96.75]

Foldseek 3Di:
DDPPPPPLVCPPVNVVVLVVVLVVLVVLLVVLVVVLVVLPQQDPVLQDDDDDDQDPVNCPPPPDPPPPPDPDPPDDDDDDCVVVVVVVVVVVVVVVVVVVVVPPDPDDDDDDDDDPPPVVVVVVVPPDDDPDDDPCPSVVVSLVRLQSNLVSLLSVLSSLVSQLVSLVSQLVVLVVSQVSDPDDDVVSVVSNVVSVVSNVVSVVVSVVSLVCLLLVHDPVRVVVLVVVVVVLVVVVCVVQNDDDCVVVVVVVLVVCCQFQVPDGLSSQQPDDGSVVSVCQSQNDDPVSSVPNHPDSSPDGDTDQQADPVSHGHTPVPRPPDD